Protein 2B5B (pdb70)

Secondary structure (DSSP, 8-state):
----SS-SSSS--SS--SS-SSSB--SS-SSS--B-

Nearest PDB structures (foldseek):
  2b5b-assembly1_A  TM=9.490E-01  e=5.530E-06  Caretta caretta
  2b5b-assembly1_A  TM=9.847E-01  e=9.972E-06  Caretta caretta
  2b5b-assembly1_A  TM=1.029E+00  e=2.781E-06  Caretta caretta
  2b5b-assembly1_A  TM=9.630E-01  e=1.122E-05  Caretta caretta
  2b5b-assembly1_A  TM=9.764E-01  e=1.849E-06  Caretta caretta

Foldseek 3Di:
DDPDQACQPAFFDQPQAAPDCDAAANHNGHRRGHGD

Sequence (36 aa):
EKKCPGRCTLKCGKHERPTLPYNCGKYICCVPVKVKEKKCPGRCTLKCGKHERPTLPYNCGKYICCVPVKVKEKKCPGRCTLKCGKHERPTLPYNCGKYICCVPVKVKEKKCPGRCTLKCGKHERPTLPYNCGKYICCVPVKVKEKKCPGRCTLKCGKHERPTLPYNCGKYICCVPVKVKEKKCPGRCTLKCGKHERPTLPYNCGKYICCVPVKVKEKKCPGRCTLKCGKHERPTLPYNCGKYICCVPVKVKEKKCPGRCTLKCGKHERPTLPYNCGKYICCVPVKVKEKKCPGRCTLKCGKHERPTLPYNCGKYICCVPVKVKEKKCPGRCTLKCGKHERPTLPYNCGKYICCVPVKVK

Organism: Caretta caretta (NCBI:txid8467)

Structure (mmCIF, N/CA/C/O backbone):
data_2B5B
#
_entry.id   2B5B
#
_cell.length_a   1.000
_cell.length_b   1.000
_cell.length_c   1.000
_cell.angle_alpha   90.00
_cell.angle_beta   90.00
_cell.angle_gamma   90.00
#
_symmetry.space_group_name_H-M   'P 1'
#
loop_
_atom_site.group_PDB
_atom_site.id
_atom_site.type_symbol
_atom_site.label_atom_id
_atom_site.label_alt_id
_atom_site.label_comp_id
_atom_site.label_asym_id
_atom_site.label_entity_id
_atom_site.label_seq_id
_atom_site.pdbx_PDB_ins_code
_atom_site.Cartn_x
_atom_site.Cartn_y
_atom_site.Cartn_z
_atom_site.occupancy
_atom_site.B_iso_or_equiv
_atom_site.auth_seq_id
_atom_site.auth_comp_id
_atom_site.auth_asym_id
_atom_site.auth_atom_id
_atom_site.pdbx_PDB_model_num
ATOM 1 N N . GLU A 1 1 ? -3.644 -2.429 -1.430 1.00 0.00 1 GLU A N 1
ATOM 2 C CA . GLU A 1 1 ? -4.056 -3.354 -2.557 1.00 0.00 1 GLU A CA 1
ATOM 3 C C . GLU A 1 1 ? -3.741 -2.740 -3.977 1.00 0.00 1 GLU A C 1
ATOM 4 O O . GLU A 1 1 ? -4.546 -2.048 -4.594 1.00 0.00 1 GLU A O 1
ATOM 18 N N . LYS A 1 2 ? -2.503 -2.931 -4.524 1.00 0.00 2 LYS A N 1
ATOM 19 C CA . LYS A 1 2 ? -2.188 -2.371 -5.877 1.00 0.00 2 LYS A CA 1
ATOM 20 C C . LYS A 1 2 ? -2.552 -3.393 -7.057 1.00 0.00 2 LYS A C 1
ATOM 21 O O . LYS A 1 2 ? -2.200 -4.603 -6.996 1.00 0.00 2 LYS A O 1
ATOM 39 N N . LYS A 1 3 ? -3.129 -2.861 -8.100 1.00 0.00 3 LYS A N 1
ATOM 40 C CA . LYS A 1 3 ? -3.377 -3.684 -9.327 1.00 0.00 3 LYS A CA 1
ATOM 41 C C . LYS A 1 3 ? -2.473 -3.264 -10.444 1.00 0.00 3 LYS A C 1
ATOM 42 O O . LYS A 1 3 ? -2.873 -2.523 -11.355 1.00 0.00 3 LYS A O 1
ATOM 60 N N . CYS A 1 4 ? -1.220 -3.682 -10.434 1.00 0.00 4 CYS A N 1
ATOM 61 C CA . CYS A 1 4 ? -0.266 -3.239 -11.498 1.00 0.00 4 CYS A CA 1
ATOM 62 C C . CYS A 1 4 ? -0.258 -3.904 -12.914 1.00 0.00 4 CYS A C 1
ATOM 63 O O . CYS A 1 4 ? -1.191 -4.700 -13.141 1.00 0.00 4 CYS A O 1
ATOM 70 N N . PRO A 1 5 ? 0.521 -3.667 -13.992 1.00 0.00 5 PRO A N 1
ATOM 71 C CA . PRO A 1 5 ? 1.803 -2.949 -13.969 1.00 0.00 5 PRO A CA 1
ATOM 72 C C . PRO A 1 5 ? 1.940 -1.381 -13.750 1.00 0.00 5 PRO A C 1
ATOM 73 O O . PRO A 1 5 ? 2.996 -0.944 -13.319 1.00 0.00 5 PRO A O 1
ATOM 84 N N . GLY A 1 6 ? 0.964 -0.464 -14.073 1.00 0.00 6 GLY A N 1
ATOM 85 C CA . GLY A 1 6 ? 1.069 1.026 -13.864 1.00 0.00 6 GLY A CA 1
ATOM 86 C C . GLY A 1 6 ? -0.171 1.486 -13.019 1.00 0.00 6 GLY A C 1
ATOM 87 O O . GLY A 1 6 ? -1.267 1.618 -13.568 1.00 0.00 6 GLY A O 1
ATOM 91 N N . ARG A 1 7 ? -0.010 1.735 -11.721 1.00 0.00 7 ARG A N 1
ATOM 92 C CA . ARG A 1 7 ? -1.108 2.212 -10.820 1.00 0.00 7 ARG A CA 1
ATOM 93 C C . ARG A 1 7 ? -0.592 3.027 -9.596 1.00 0.00 7 ARG A C 1
ATOM 94 O O . ARG A 1 7 ? 0.350 2.511 -8.924 1.00 0.00 7 ARG A O 1
ATOM 114 N N . CYS A 1 8 ? -1.039 4.237 -9.266 1.00 0.00 8 CYS A N 1
ATOM 115 C CA . CYS A 1 8 ? -1.184 4.594 -7.821 1.00 0.00 8 CYS A CA 1
ATOM 116 C C . CYS A 1 8 ? -2.632 5.008 -7.302 1.00 0.00 8 CYS A C 1
ATOM 117 O O . CYS A 1 8 ? -3.039 4.609 -6.219 1.00 0.00 8 CYS A O 1
ATOM 124 N N . THR A 1 9 ? -3.450 5.633 -8.143 1.00 0.00 9 THR A N 1
ATOM 125 C CA . THR A 1 9 ? -4.891 5.249 -8.305 1.00 0.00 9 THR A CA 1
ATOM 126 C C . THR A 1 9 ? -5.024 4.756 -9.819 1.00 0.00 9 THR A C 1
ATOM 127 O O . THR A 1 9 ? -5.183 3.555 -9.928 1.00 0.00 9 THR A O 1
ATOM 138 N N . LEU A 1 10 ? -4.924 5.704 -10.760 1.00 0.00 10 LEU A N 1
ATOM 139 C CA . LEU A 1 10 ? -4.755 5.370 -12.198 1.00 0.00 10 LEU A CA 1
ATOM 140 C C . LEU A 1 10 ? -3.288 5.744 -12.737 1.00 0.00 10 LEU A C 1
ATOM 141 O O . LEU A 1 10 ? -2.350 5.635 -11.933 1.00 0.00 10 LEU A O 1
ATOM 157 N N . LYS A 1 11 ? -3.098 6.159 -13.981 1.00 0.00 11 LYS A N 1
ATOM 158 C CA . LYS A 1 11 ? -1.768 6.411 -14.617 1.00 0.00 11 LYS A CA 1
ATOM 159 C C . LYS A 1 11 ? -1.258 7.935 -14.602 1.00 0.00 11 LYS A C 1
ATOM 160 O O . LYS A 1 11 ? -1.980 8.816 -14.152 1.00 0.00 11 LYS A O 1
ATOM 178 N N . CYS A 1 12 ? -0.028 8.281 -15.039 1.00 0.00 12 CYS A N 1
ATOM 179 C CA . CYS A 1 12 ? 0.847 9.498 -14.578 1.00 0.00 12 CYS A CA 1
ATOM 180 C C . CYS A 1 12 ? 0.442 10.958 -14.938 1.00 0.00 12 CYS A C 1
ATOM 181 O O . CYS A 1 12 ? -0.464 11.161 -15.724 1.00 0.00 12 CYS A O 1
ATOM 188 N N . GLY A 1 13 ? 1.148 11.943 -14.447 1.00 0.00 13 GLY A N 1
ATOM 189 C CA . GLY A 1 13 ? 0.883 13.360 -14.797 1.00 0.00 13 GLY A CA 1
ATOM 190 C C . GLY A 1 13 ? 2.037 14.334 -14.449 1.00 0.00 13 GLY A C 1
ATOM 191 O O . GLY A 1 13 ? 2.752 14.694 -15.361 1.00 0.00 13 GLY A O 1
ATOM 195 N N . LYS A 1 14 ? 2.059 14.891 -13.243 1.00 0.00 14 LYS A N 1
ATOM 196 C CA . LYS A 1 14 ? 3.090 15.894 -12.808 1.00 0.00 14 LYS A CA 1
ATOM 197 C C . LYS A 1 14 ? 4.588 15.384 -12.788 1.00 0.00 14 LYS A C 1
ATOM 198 O O . LYS A 1 14 ? 5.251 15.574 -13.837 1.00 0.00 14 LYS A O 1
ATOM 216 N N . HIS A 1 15 ? 5.152 14.831 -11.613 1.00 0.00 15 HIS A N 1
ATOM 217 C CA . HIS A 1 15 ? 6.583 14.340 -11.668 1.00 0.00 15 HIS A CA 1
ATOM 218 C C . HIS A 1 15 ? 6.672 12.810 -11.860 1.00 0.00 15 HIS A C 1
ATOM 219 O O . HIS A 1 15 ? 6.712 12.068 -10.887 1.00 0.00 15 HIS A O 1
ATOM 233 N N . GLU A 1 16 ? 6.736 12.322 -13.144 1.00 0.00 16 GLU A N 1
ATOM 234 C CA . GLU A 1 16 ? 6.160 10.913 -13.439 1.00 0.00 16 GLU A CA 1
ATOM 235 C C . GLU A 1 16 ? 7.116 9.727 -12.951 1.00 0.00 16 GLU A C 1
ATOM 236 O O . GLU A 1 16 ? 8.268 9.691 -13.343 1.00 0.00 16 GLU A O 1
ATOM 249 N N . ARG A 1 17 ? 6.778 8.884 -11.936 1.00 0.00 17 ARG A N 1
ATOM 250 C CA . ARG A 1 17 ? 7.816 8.264 -11.052 1.00 0.00 17 ARG A CA 1
ATOM 251 C C . ARG A 1 17 ? 7.514 6.856 -10.522 1.00 0.00 17 ARG A C 1
ATOM 252 O O . ARG A 1 17 ? 6.350 6.609 -10.197 1.00 0.00 17 ARG A O 1
ATOM 272 N N . PRO A 1 18 ? 8.489 5.866 -10.193 1.00 0.00 18 PRO A N 1
ATOM 273 C CA . PRO A 1 18 ? 8.102 4.599 -9.466 1.00 0.00 18 PRO A CA 1
ATOM 274 C C . PRO A 1 18 ? 7.964 4.585 -7.901 1.00 0.00 18 PRO A C 1
ATOM 275 O O . PRO A 1 18 ? 8.973 4.945 -7.216 1.00 0.00 18 PRO A O 1
ATOM 286 N N . THR A 1 19 ? 6.850 4.170 -7.274 1.00 0.00 19 THR A N 1
ATOM 287 C CA . THR A 1 19 ? 6.881 3.667 -5.883 1.00 0.00 19 THR A CA 1
ATOM 288 C C . THR A 1 19 ? 6.826 4.785 -4.783 1.00 0.00 19 THR A C 1
ATOM 289 O O . THR A 1 19 ? 6.332 4.498 -3.722 1.00 0.00 19 THR A O 1
ATOM 300 N N . LEU A 1 20 ? 7.200 6.026 -5.019 1.00 0.00 20 LEU A N 1
ATOM 301 C CA . LEU A 1 20 ? 7.122 7.133 -4.006 1.00 0.00 20 LEU A CA 1
ATOM 302 C C . LEU A 1 20 ? 5.635 7.812 -3.928 1.00 0.00 20 LEU A C 1
ATOM 303 O O . LEU A 1 20 ? 5.050 8.025 -5.009 1.00 0.00 20 LEU A O 1
ATOM 319 N N . PRO A 1 21 ? 5.063 8.056 -2.706 1.00 0.00 21 PRO A N 1
ATOM 320 C CA . PRO A 1 21 ? 3.964 9.028 -2.639 1.00 0.00 21 PRO A CA 1
ATOM 321 C C . PRO A 1 21 ? 4.431 10.479 -2.822 1.00 0.00 21 PRO A C 1
ATOM 322 O O . PRO A 1 21 ? 5.205 10.955 -1.969 1.00 0.00 21 PRO A O 1
ATOM 333 N N . TYR A 1 22 ? 4.271 11.067 -3.981 1.00 0.00 22 TYR A N 1
ATOM 334 C CA . TYR A 1 22 ? 5.219 12.096 -4.500 1.00 0.00 22 TYR A CA 1
ATOM 335 C C . TYR A 1 22 ? 4.604 13.378 -5.163 1.00 0.00 22 TYR A C 1
ATOM 336 O O . TYR A 1 22 ? 4.437 14.374 -4.487 1.00 0.00 22 TYR A O 1
ATOM 354 N N . ASN A 1 23 ? 4.386 13.365 -6.452 1.00 0.00 23 ASN A N 1
ATOM 355 C CA . ASN A 1 23 ? 4.206 14.579 -7.324 1.00 0.00 23 ASN A CA 1
ATOM 356 C C . ASN A 1 23 ? 3.298 14.143 -8.525 1.00 0.00 23 ASN A C 1
ATOM 357 O O . ASN A 1 23 ? 2.224 14.668 -8.742 1.00 0.00 23 ASN A O 1
ATOM 368 N N . CYS A 1 24 ? 3.780 13.139 -9.293 1.00 0.00 24 CYS A N 1
ATOM 369 C CA . CYS A 1 24 ? 2.755 12.074 -9.816 1.00 0.00 24 CYS A CA 1
ATOM 370 C C . CYS A 1 24 ? 2.309 11.229 -8.559 1.00 0.00 24 CYS A C 1
ATOM 371 O O . CYS A 1 24 ? 2.316 11.683 -7.422 1.00 0.00 24 CYS A O 1
ATOM 378 N N . GLY A 1 25 ? 1.819 9.916 -8.617 1.00 0.00 25 GLY A N 1
ATOM 379 C CA . GLY A 1 25 ? 0.888 9.379 -7.582 1.00 0.00 25 GLY A CA 1
ATOM 380 C C . GLY A 1 25 ? 1.198 9.486 -6.109 1.00 0.00 25 GLY A C 1
ATOM 381 O O . GLY A 1 25 ? 2.168 8.911 -5.638 1.00 0.00 25 GLY A O 1
ATOM 385 N N . LYS A 1 26 ? 0.398 10.165 -5.314 1.00 0.00 26 LYS A N 1
ATOM 386 C CA . LYS A 1 26 ? 0.540 10.161 -3.840 1.00 0.00 26 LYS A CA 1
ATOM 387 C C . LYS A 1 26 ? -0.227 9.021 -3.012 1.00 0.00 26 LYS A C 1
ATOM 388 O O . LYS A 1 26 ? -0.828 9.231 -1.995 1.00 0.00 26 LYS A O 1
ATOM 406 N N . TYR A 1 27 ? -0.232 7.812 -3.580 1.00 0.00 27 TYR A N 1
ATOM 407 C CA . TYR A 1 27 ? -1.339 6.838 -3.303 1.00 0.00 27 TYR A CA 1
ATOM 408 C C . TYR A 1 27 ? -0.857 5.332 -3.137 1.00 0.00 27 TYR A C 1
ATOM 409 O O . TYR A 1 27 ? -0.023 5.043 -2.259 1.00 0.00 27 TYR A O 1
ATOM 427 N N . ILE A 1 28 ? -1.296 4.291 -3.891 1.00 0.00 28 ILE A N 1
ATOM 428 C CA . ILE A 1 28 ? -0.648 2.896 -3.773 1.00 0.00 28 ILE A CA 1
ATOM 429 C C . ILE A 1 28 ? 0.415 2.585 -4.989 1.00 0.00 28 ILE A C 1
ATOM 430 O O . ILE A 1 28 ? 0.115 1.908 -5.971 1.00 0.00 28 ILE A O 1
ATOM 446 N N . CYS A 1 29 ? 1.702 2.939 -4.815 1.00 0.00 29 CYS A N 1
ATOM 447 C CA . CYS A 1 29 ? 2.500 3.232 -6.086 1.00 0.00 29 CYS A CA 1
ATOM 448 C C . CYS A 1 29 ? 3.428 2.120 -6.860 1.00 0.00 29 CYS A C 1
ATOM 449 O O . CYS A 1 29 ? 4.476 1.737 -6.426 1.00 0.00 29 CYS A O 1
ATOM 456 N N . CYS A 1 30 ? 2.945 1.650 -7.972 1.00 0.00 30 CYS A N 1
ATOM 457 C CA . CYS A 1 30 ? 3.708 0.999 -9.012 1.00 0.00 30 CYS A CA 1
ATOM 458 C C . CYS A 1 30 ? 4.557 1.922 -9.870 1.00 0.00 30 CYS A C 1
ATOM 459 O O . CYS A 1 30 ? 5.692 2.158 -9.378 1.00 0.00 30 CYS A O 1
ATOM 466 N N . VAL A 1 31 ? 4.251 2.381 -11.139 1.00 0.00 31 VAL A N 1
ATOM 467 C CA . VAL A 1 31 ? 5.174 3.230 -11.959 1.00 0.00 31 VAL A CA 1
ATOM 468 C C . VAL A 1 31 ? 4.484 4.288 -12.996 1.00 0.00 31 VAL A C 1
ATOM 469 O O . VAL A 1 31 ? 4.857 5.463 -13.074 1.00 0.00 31 VAL A O 1
ATOM 482 N N . PRO A 1 32 ? 3.479 3.879 -13.753 1.00 0.00 32 PRO A N 1
ATOM 483 C CA . PRO A 1 32 ? 2.362 4.827 -14.071 1.00 0.00 32 PRO A CA 1
ATOM 484 C C . PRO A 1 32 ? 1.406 4.930 -12.814 1.00 0.00 32 PRO A C 1
ATOM 485 O O . PRO A 1 32 ? 0.331 4.402 -12.661 1.00 0.00 32 PRO A O 1
ATOM 496 N N . VAL A 1 33 ? 1.978 5.675 -11.934 1.00 0.00 33 VAL A N 1
ATOM 497 C CA . VAL A 1 33 ? 1.318 6.254 -10.690 1.00 0.00 33 VAL A CA 1
ATOM 498 C C . VAL A 1 33 ? 0.315 7.476 -11.046 1.00 0.00 33 VAL A C 1
ATOM 499 O O . VAL A 1 33 ? 0.702 8.336 -11.790 1.00 0.00 33 VAL A O 1
ATOM 512 N N . LYS A 1 34 ? -0.932 7.762 -10.427 1.00 0.00 34 LYS A N 1
ATOM 513 C CA . LYS A 1 34 ? -1.696 9.098 -10.594 1.00 0.00 34 LYS A CA 1
ATOM 514 C C . LYS A 1 34 ? -0.981 10.484 -10.287 1.00 0.00 34 LYS A C 1
ATOM 515 O O . LYS A 1 34 ? -0.257 10.967 -11.169 1.00 0.00 34 LYS A O 1
ATOM 533 N N . VAL A 1 35 ? -1.361 11.305 -9.242 1.00 0.00 35 VAL A N 1
ATOM 534 C CA . VAL A 1 35 ? -0.993 12.700 -9.074 1.00 0.00 35 VAL A CA 1
ATOM 535 C C . VAL A 1 35 ? -0.675 13.054 -7.569 1.00 0.00 35 VAL A C 1
ATOM 536 O O . VAL A 1 35 ? -1.282 12.411 -6.699 1.00 0.00 35 VAL A O 1
ATOM 549 N N . LYS A 1 36 ? 0.036 14.099 -7.198 1.00 0.00 36 LYS A N 1
ATOM 550 C CA . LYS A 1 36 ? -0.121 14.713 -5.834 1.00 0.00 36 LYS A CA 1
ATOM 551 C C . LYS A 1 36 ? -1.527 15.420 -5.488 1.00 0.00 36 LYS A C 1
ATOM 552 O O . LYS A 1 36 ? -2.011 16.359 -6.115 1.00 0.00 36 LYS A O 1
ATOM 572 N N . GLU A 1 1 ? -5.005 -2.066 -2.705 1.00 0.00 1 GLU A N 2
ATOM 573 C CA . GLU A 1 1 ? -5.464 -2.422 -4.080 1.00 0.00 1 GLU A CA 2
ATOM 574 C C . GLU A 1 1 ? -4.342 -2.001 -5.084 1.00 0.00 1 GLU A C 2
ATOM 575 O O . GLU A 1 1 ? -4.512 -1.086 -5.958 1.00 0.00 1 GLU A O 2
ATOM 589 N N . LYS A 1 2 ? -3.205 -2.765 -5.089 1.00 0.00 2 LYS A N 2
ATOM 590 C CA . LYS A 1 2 ? -2.071 -2.616 -6.092 1.00 0.00 2 LYS A CA 2
ATOM 591 C C . LYS A 1 2 ? -2.150 -3.537 -7.346 1.00 0.00 2 LYS A C 2
ATOM 592 O O . LYS A 1 2 ? -1.523 -4.583 -7.542 1.00 0.00 2 LYS A O 2
ATOM 610 N N . LYS A 1 3 ? -3.115 -3.319 -8.282 1.00 0.00 3 LYS A N 2
ATOM 611 C CA . LYS A 1 3 ? -3.361 -4.116 -9.545 1.00 0.00 3 LYS A CA 2
ATOM 612 C C . LYS A 1 3 ? -2.342 -3.558 -10.649 1.00 0.00 3 LYS A C 2
ATOM 613 O O . LYS A 1 3 ? -2.713 -2.637 -11.372 1.00 0.00 3 LYS A O 2
ATOM 631 N N . CYS A 1 4 ? -1.142 -4.123 -10.718 1.00 0.00 4 CYS A N 2
ATOM 632 C CA . CYS A 1 4 ? 0.017 -3.593 -11.501 1.00 0.00 4 CYS A CA 2
ATOM 633 C C . CYS A 1 4 ? 0.340 -4.355 -12.854 1.00 0.00 4 CYS A C 2
ATOM 634 O O . CYS A 1 4 ? -0.430 -5.270 -13.213 1.00 0.00 4 CYS A O 2
ATOM 641 N N . PRO A 1 5 ? 1.311 -3.970 -13.765 1.00 0.00 5 PRO A N 2
ATOM 642 C CA . PRO A 1 5 ? 2.411 -3.046 -13.436 1.00 0.00 5 PRO A CA 2
ATOM 643 C C . PRO A 1 5 ? 2.190 -1.534 -13.099 1.00 0.00 5 PRO A C 2
ATOM 644 O O . PRO A 1 5 ? 3.137 -0.868 -12.721 1.00 0.00 5 PRO A O 2
ATOM 655 N N . GLY A 1 6 ? 0.982 -1.019 -13.371 1.00 0.00 6 GLY A N 2
ATOM 656 C CA . GLY A 1 6 ? 0.812 0.472 -13.415 1.00 0.00 6 GLY A CA 2
ATOM 657 C C . GLY A 1 6 ? -0.413 1.131 -12.798 1.00 0.00 6 GLY A C 2
ATOM 658 O O . GLY A 1 6 ? -1.438 1.219 -13.435 1.00 0.00 6 GLY A O 2
ATOM 662 N N . ARG A 1 7 ? -0.190 1.443 -11.494 1.00 0.00 7 ARG A N 2
ATOM 663 C CA . ARG A 1 7 ? -1.323 1.688 -10.578 1.00 0.00 7 ARG A CA 2
ATOM 664 C C . ARG A 1 7 ? -0.868 2.511 -9.387 1.00 0.00 7 ARG A C 2
ATOM 665 O O . ARG A 1 7 ? 0.021 2.119 -8.630 1.00 0.00 7 ARG A O 2
ATOM 685 N N . CYS A 1 8 ? -1.422 3.681 -9.187 1.00 0.00 8 CYS A N 2
ATOM 686 C CA . CYS A 1 8 ? -1.563 4.323 -7.854 1.00 0.00 8 CYS A CA 2
ATOM 687 C C . CYS A 1 8 ? -3.015 4.828 -7.464 1.00 0.00 8 CYS A C 2
ATOM 688 O O . CYS A 1 8 ? -3.705 4.470 -6.493 1.00 0.00 8 CYS A O 2
ATOM 695 N N . THR A 1 9 ? -3.577 5.535 -8.441 1.00 0.00 9 THR A N 2
ATOM 696 C CA . THR A 1 9 ? -4.772 4.935 -9.130 1.00 0.00 9 THR A CA 2
ATOM 697 C C . THR A 1 9 ? -4.504 4.682 -10.660 1.00 0.00 9 THR A C 2
ATOM 698 O O . THR A 1 9 ? -3.973 3.664 -11.127 1.00 0.00 9 THR A O 2
ATOM 709 N N . LEU A 1 10 ? -4.902 5.596 -11.584 1.00 0.00 10 LEU A N 2
ATOM 710 C CA . LEU A 1 10 ? -4.738 5.491 -13.064 1.00 0.00 10 LEU A CA 2
ATOM 711 C C . LEU A 1 10 ? -3.330 5.949 -13.568 1.00 0.00 10 LEU A C 2
ATOM 712 O O . LEU A 1 10 ? -2.448 6.261 -12.726 1.00 0.00 10 LEU A O 2
ATOM 728 N N . LYS A 1 11 ? -3.090 6.061 -14.919 1.00 0.00 11 LYS A N 2
ATOM 729 C CA . LYS A 1 11 ? -1.835 6.562 -15.486 1.00 0.00 11 LYS A CA 2
ATOM 730 C C . LYS A 1 11 ? -1.202 7.898 -14.893 1.00 0.00 11 LYS A C 2
ATOM 731 O O . LYS A 1 11 ? -1.882 8.793 -14.426 1.00 0.00 11 LYS A O 2
ATOM 749 N N . CYS A 1 12 ? 0.120 7.929 -14.883 1.00 0.00 12 CYS A N 2
ATOM 750 C CA . CYS A 1 12 ? 1.026 9.091 -14.686 1.00 0.00 12 CYS A CA 2
ATOM 751 C C . CYS A 1 12 ? 0.715 10.529 -15.345 1.00 0.00 12 CYS A C 2
ATOM 752 O O . CYS A 1 12 ? 0.146 10.616 -16.437 1.00 0.00 12 CYS A O 2
ATOM 759 N N . GLY A 1 13 ? 1.214 11.554 -14.660 1.00 0.00 13 GLY A N 2
ATOM 760 C CA . GLY A 1 13 ? 1.016 12.949 -15.123 1.00 0.00 13 GLY A CA 2
ATOM 761 C C . GLY A 1 13 ? 2.068 13.963 -14.700 1.00 0.00 13 GLY A C 2
ATOM 762 O O . GLY A 1 13 ? 2.950 14.241 -15.477 1.00 0.00 13 GLY A O 2
ATOM 766 N N . LYS A 1 14 ? 1.967 14.502 -13.457 1.00 0.00 14 LYS A N 2
ATOM 767 C CA . LYS A 1 14 ? 2.663 15.707 -13.012 1.00 0.00 14 LYS A CA 2
ATOM 768 C C . LYS A 1 14 ? 4.216 15.455 -12.849 1.00 0.00 14 LYS A C 2
ATOM 769 O O . LYS A 1 14 ? 4.877 15.858 -13.807 1.00 0.00 14 LYS A O 2
ATOM 787 N N . HIS A 1 15 ? 4.849 14.819 -11.883 1.00 0.00 15 HIS A N 2
ATOM 788 C CA . HIS A 1 15 ? 6.260 14.323 -12.047 1.00 0.00 15 HIS A CA 2
ATOM 789 C C . HIS A 1 15 ? 6.269 12.741 -11.875 1.00 0.00 15 HIS A C 2
ATOM 790 O O . HIS A 1 15 ? 6.134 12.290 -10.727 1.00 0.00 15 HIS A O 2
ATOM 804 N N . GLU A 1 16 ? 6.428 12.055 -13.013 1.00 0.00 16 GLU A N 2
ATOM 805 C CA . GLU A 1 16 ? 6.040 10.611 -13.203 1.00 0.00 16 GLU A CA 2
ATOM 806 C C . GLU A 1 16 ? 7.068 9.701 -12.614 1.00 0.00 16 GLU A C 2
ATOM 807 O O . GLU A 1 16 ? 8.229 9.699 -13.099 1.00 0.00 16 GLU A O 2
ATOM 820 N N . ARG A 1 17 ? 6.794 8.899 -11.565 1.00 0.00 17 ARG A N 2
ATOM 821 C CA . ARG A 1 17 ? 7.825 8.389 -10.642 1.00 0.00 17 ARG A CA 2
ATOM 822 C C . ARG A 1 17 ? 7.364 7.063 -9.937 1.00 0.00 17 ARG A C 2
ATOM 823 O O . ARG A 1 17 ? 6.249 6.983 -9.383 1.00 0.00 17 ARG A O 2
ATOM 843 N N . PRO A 1 18 ? 8.177 5.959 -9.885 1.00 0.00 18 PRO A N 2
ATOM 844 C CA . PRO A 1 18 ? 7.701 4.729 -9.166 1.00 0.00 18 PRO A CA 2
ATOM 845 C C . PRO A 1 18 ? 7.779 4.750 -7.657 1.00 0.00 18 PRO A C 2
ATOM 846 O O . PRO A 1 18 ? 8.758 5.248 -7.168 1.00 0.00 18 PRO A O 2
ATOM 857 N N . THR A 1 19 ? 6.818 4.202 -6.838 1.00 0.00 19 THR A N 2
ATOM 858 C CA . THR A 1 19 ? 6.914 3.959 -5.393 1.00 0.00 19 THR A CA 2
ATOM 859 C C . THR A 1 19 ? 7.362 5.114 -4.410 1.00 0.00 19 THR A C 2
ATOM 860 O O . THR A 1 19 ? 7.219 4.916 -3.199 1.00 0.00 19 THR A O 2
ATOM 871 N N . LEU A 1 20 ? 7.585 6.334 -4.818 1.00 0.00 20 LEU A N 2
ATOM 872 C CA . LEU A 1 20 ? 7.836 7.507 -3.925 1.00 0.00 20 LEU A CA 2
ATOM 873 C C . LEU A 1 20 ? 6.486 8.311 -3.607 1.00 0.00 20 LEU A C 2
ATOM 874 O O . LEU A 1 20 ? 5.751 8.547 -4.543 1.00 0.00 20 LEU A O 2
ATOM 890 N N . PRO A 1 21 ? 6.058 8.749 -2.404 1.00 0.00 21 PRO A N 2
ATOM 891 C CA . PRO A 1 21 ? 4.809 9.653 -2.262 1.00 0.00 21 PRO A CA 2
ATOM 892 C C . PRO A 1 21 ? 5.144 11.091 -2.754 1.00 0.00 21 PRO A C 2
ATOM 893 O O . PRO A 1 21 ? 5.853 11.797 -2.082 1.00 0.00 21 PRO A O 2
ATOM 904 N N . TYR A 1 22 ? 4.894 11.311 -3.983 1.00 0.00 22 TYR A N 2
ATOM 905 C CA . TYR A 1 22 ? 5.631 12.293 -4.764 1.00 0.00 22 TYR A CA 2
ATOM 906 C C . TYR A 1 22 ? 4.833 13.531 -5.379 1.00 0.00 22 TYR A C 2
ATOM 907 O O . TYR A 1 22 ? 4.717 14.571 -4.710 1.00 0.00 22 TYR A O 2
ATOM 925 N N . ASN A 1 23 ? 4.468 13.493 -6.671 1.00 0.00 23 ASN A N 2
ATOM 926 C CA . ASN A 1 23 ? 3.971 14.629 -7.479 1.00 0.00 23 ASN A CA 2
ATOM 927 C C . ASN A 1 23 ? 3.025 14.101 -8.556 1.00 0.00 23 ASN A C 2
ATOM 928 O O . ASN A 1 23 ? 1.841 14.423 -8.660 1.00 0.00 23 ASN A O 2
ATOM 939 N N . CYS A 1 24 ? 3.513 13.277 -9.486 1.00 0.00 24 CYS A N 2
ATOM 940 C CA . CYS A 1 24 ? 2.740 12.013 -9.815 1.00 0.00 24 CYS A CA 2
ATOM 941 C C . CYS A 1 24 ? 2.408 11.131 -8.544 1.00 0.00 24 CYS A C 2
ATOM 942 O O . CYS A 1 24 ? 2.638 11.574 -7.390 1.00 0.00 24 CYS A O 2
ATOM 949 N N . GLY A 1 25 ? 1.986 9.831 -8.587 1.00 0.00 25 GLY A N 2
ATOM 950 C CA . GLY A 1 25 ? 1.221 9.118 -7.499 1.00 0.00 25 GLY A CA 2
ATOM 951 C C . GLY A 1 25 ? 1.682 9.226 -6.037 1.00 0.00 25 GLY A C 2
ATOM 952 O O . GLY A 1 25 ? 2.871 8.944 -5.750 1.00 0.00 25 GLY A O 2
ATOM 956 N N . LYS A 1 26 ? 0.715 9.561 -5.136 1.00 0.00 26 LYS A N 2
ATOM 957 C CA . LYS A 1 26 ? 0.958 9.489 -3.633 1.00 0.00 26 LYS A CA 2
ATOM 958 C C . LYS A 1 26 ? 0.346 8.171 -2.992 1.00 0.00 26 LYS A C 2
ATOM 959 O O . LYS A 1 26 ? 0.559 7.924 -1.744 1.00 0.00 26 LYS A O 2
ATOM 977 N N . TYR A 1 27 ? -0.431 7.306 -3.705 1.00 0.00 27 TYR A N 2
ATOM 978 C CA . TYR A 1 27 ? -1.537 6.469 -3.091 1.00 0.00 27 TYR A CA 2
ATOM 979 C C . TYR A 1 27 ? -1.104 4.931 -2.918 1.00 0.00 27 TYR A C 2
ATOM 980 O O . TYR A 1 27 ? -0.494 4.588 -1.864 1.00 0.00 27 TYR A O 2
ATOM 998 N N . ILE A 1 28 ? -1.266 4.046 -3.945 1.00 0.00 28 ILE A N 2
ATOM 999 C CA . ILE A 1 28 ? -0.763 2.624 -3.784 1.00 0.00 28 ILE A CA 2
ATOM 1000 C C . ILE A 1 28 ? 0.297 2.382 -4.992 1.00 0.00 28 ILE A C 2
ATOM 1001 O O . ILE A 1 28 ? 0.051 1.660 -5.971 1.00 0.00 28 ILE A O 2
ATOM 1017 N N . CYS A 1 29 ? 1.493 2.968 -4.909 1.00 0.00 29 CYS A N 2
ATOM 1018 C CA . CYS A 1 29 ? 2.304 3.390 -6.054 1.00 0.00 29 CYS A CA 2
ATOM 1019 C C . CYS A 1 29 ? 3.334 2.381 -6.720 1.00 0.00 29 CYS A C 2
ATOM 1020 O O . CYS A 1 29 ? 4.457 2.116 -6.271 1.00 0.00 29 CYS A O 2
ATOM 1027 N N . CYS A 1 30 ? 2.784 1.702 -7.804 1.00 0.00 30 CYS A N 2
ATOM 1028 C CA . CYS A 1 30 ? 3.556 1.000 -8.855 1.00 0.00 30 CYS A CA 2
ATOM 1029 C C . CYS A 1 30 ? 4.484 1.854 -9.727 1.00 0.00 30 CYS A C 2
ATOM 1030 O O . CYS A 1 30 ? 5.447 2.457 -9.211 1.00 0.00 30 CYS A O 2
ATOM 1037 N N . VAL A 1 31 ? 4.212 1.987 -11.070 1.00 0.00 31 VAL A N 2
ATOM 1038 C CA . VAL A 1 31 ? 4.962 2.925 -11.909 1.00 0.00 31 VAL A CA 2
ATOM 1039 C C . VAL A 1 31 ? 4.224 3.871 -12.913 1.00 0.00 31 VAL A C 2
ATOM 1040 O O . VAL A 1 31 ? 4.464 5.087 -12.814 1.00 0.00 31 VAL A O 2
ATOM 1053 N N . PRO A 1 32 ? 3.256 3.432 -13.862 1.00 0.00 32 PRO A N 2
ATOM 1054 C CA . PRO A 1 32 ? 2.073 4.294 -14.160 1.00 0.00 32 PRO A CA 2
ATOM 1055 C C . PRO A 1 32 ? 1.113 4.688 -13.013 1.00 0.00 32 PRO A C 2
ATOM 1056 O O . PRO A 1 32 ? -0.093 4.412 -13.071 1.00 0.00 32 PRO A O 2
ATOM 1067 N N . VAL A 1 33 ? 1.655 5.395 -12.044 1.00 0.00 33 VAL A N 2
ATOM 1068 C CA . VAL A 1 33 ? 0.985 6.004 -10.909 1.00 0.00 33 VAL A CA 2
ATOM 1069 C C . VAL A 1 33 ? 0.129 7.362 -11.064 1.00 0.00 33 VAL A C 2
ATOM 1070 O O . VAL A 1 33 ? 0.597 8.190 -11.854 1.00 0.00 33 VAL A O 2
ATOM 1083 N N . LYS A 1 34 ? -1.054 7.629 -10.386 1.00 0.00 34 LYS A N 2
ATOM 1084 C CA . LYS A 1 34 ? -1.780 8.913 -10.529 1.00 0.00 34 LYS A CA 2
ATOM 1085 C C . LYS A 1 34 ? -1.007 10.289 -10.060 1.00 0.00 34 LYS A C 2
ATOM 1086 O O . LYS A 1 34 ? -0.145 10.804 -10.783 1.00 0.00 34 LYS A O 2
ATOM 1104 N N . VAL A 1 35 ? -1.473 10.964 -9.009 1.00 0.00 35 VAL A N 2
ATOM 1105 C CA . VAL A 1 35 ? -1.003 12.341 -8.608 1.00 0.00 35 VAL A CA 2
ATOM 1106 C C . VAL A 1 35 ? -0.631 12.388 -7.076 1.00 0.00 35 VAL A C 2
ATOM 1107 O O . VAL A 1 35 ? -0.944 11.495 -6.315 1.00 0.00 35 VAL A O 2
ATOM 1120 N N . LYS A 1 36 ? -0.040 13.548 -6.618 1.00 0.00 36 LYS A N 2
ATOM 1121 C CA . LYS A 1 36 ? -0.227 13.943 -5.198 1.00 0.00 36 LYS A CA 2
ATOM 1122 C C . LYS A 1 36 ? -1.640 14.614 -5.014 1.00 0.00 36 LYS A C 2
ATOM 1123 O O . LYS A 1 36 ? -2.516 14.304 -4.262 1.00 0.00 36 LYS A O 2
ATOM 1143 N N . GLU A 1 1 ? -5.444 -4.534 -2.895 1.00 0.00 1 GLU A N 3
ATOM 1144 C CA . GLU A 1 1 ? -4.272 -4.827 -3.773 1.00 0.00 1 GLU A CA 3
ATOM 1145 C C . GLU A 1 1 ? -4.066 -3.715 -4.809 1.00 0.00 1 GLU A C 3
ATOM 1146 O O . GLU A 1 1 ? -4.971 -3.155 -5.464 1.00 0.00 1 GLU A O 3
ATOM 1160 N N . LYS A 1 2 ? -2.743 -3.400 -5.012 1.00 0.00 2 LYS A N 3
ATOM 1161 C CA . LYS A 1 2 ? -2.309 -2.649 -6.209 1.00 0.00 2 LYS A CA 3
ATOM 1162 C C . LYS A 1 2 ? -2.144 -3.454 -7.522 1.00 0.00 2 LYS A C 3
ATOM 1163 O O . LYS A 1 2 ? -1.310 -4.391 -7.554 1.00 0.00 2 LYS A O 3
ATOM 1181 N N . LYS A 1 3 ? -2.938 -3.104 -8.550 1.00 0.00 3 LYS A N 3
ATOM 1182 C CA . LYS A 1 3 ? -3.169 -4.050 -9.762 1.00 0.00 3 LYS A CA 3
ATOM 1183 C C . LYS A 1 3 ? -2.485 -3.476 -10.981 1.00 0.00 3 LYS A C 3
ATOM 1184 O O . LYS A 1 3 ? -2.950 -2.652 -11.682 1.00 0.00 3 LYS A O 3
ATOM 1202 N N . CYS A 1 4 ? -1.272 -3.984 -11.316 1.00 0.00 4 CYS A N 3
ATOM 1203 C CA . CYS A 1 4 ? -0.216 -3.282 -12.114 1.00 0.00 4 CYS A CA 3
ATOM 1204 C C . CYS A 1 4 ? 0.147 -3.926 -13.518 1.00 0.00 4 CYS A C 3
ATOM 1205 O O . CYS A 1 4 ? -0.542 -4.873 -13.837 1.00 0.00 4 CYS A O 3
ATOM 1212 N N . PRO A 1 5 ? 1.042 -3.415 -14.464 1.00 0.00 5 PRO A N 3
ATOM 1213 C CA . PRO A 1 5 ? 2.065 -2.346 -14.203 1.00 0.00 5 PRO A CA 3
ATOM 1214 C C . PRO A 1 5 ? 1.790 -0.906 -13.717 1.00 0.00 5 PRO A C 3
ATOM 1215 O O . PRO A 1 5 ? 2.594 -0.304 -12.984 1.00 0.00 5 PRO A O 3
ATOM 1226 N N . GLY A 1 6 ? 0.700 -0.230 -14.169 1.00 0.00 6 GLY A N 3
ATOM 1227 C CA . GLY A 1 6 ? 0.507 1.263 -13.928 1.00 0.00 6 GLY A CA 3
ATOM 1228 C C . GLY A 1 6 ? -0.737 1.648 -13.119 1.00 0.00 6 GLY A C 3
ATOM 1229 O O . GLY A 1 6 ? -1.809 1.688 -13.765 1.00 0.00 6 GLY A O 3
ATOM 1233 N N . ARG A 1 7 ? -0.547 1.998 -11.821 1.00 0.00 7 ARG A N 3
ATOM 1234 C CA . ARG A 1 7 ? -1.711 2.231 -10.890 1.00 0.00 7 ARG A CA 3
ATOM 1235 C C . ARG A 1 7 ? -1.191 2.805 -9.578 1.00 0.00 7 ARG A C 3
ATOM 1236 O O . ARG A 1 7 ? -0.367 2.196 -8.912 1.00 0.00 7 ARG A O 3
ATOM 1256 N N . CYS A 1 8 ? -1.735 3.903 -9.143 1.00 0.00 8 CYS A N 3
ATOM 1257 C CA . CYS A 1 8 ? -1.676 4.335 -7.714 1.00 0.00 8 CYS A CA 3
ATOM 1258 C C . CYS A 1 8 ? -3.149 4.809 -7.281 1.00 0.00 8 CYS A C 3
ATOM 1259 O O . CYS A 1 8 ? -3.629 4.560 -6.172 1.00 0.00 8 CYS A O 3
ATOM 1266 N N . THR A 1 9 ? -3.905 5.508 -8.106 1.00 0.00 9 THR A N 3
ATOM 1267 C CA . THR A 1 9 ? -5.260 5.102 -8.533 1.00 0.00 9 THR A CA 3
ATOM 1268 C C . THR A 1 9 ? -5.326 4.795 -10.049 1.00 0.00 9 THR A C 3
ATOM 1269 O O . THR A 1 9 ? -5.389 3.645 -10.474 1.00 0.00 9 THR A O 3
ATOM 1280 N N . LEU A 1 10 ? -5.135 5.828 -10.951 1.00 0.00 10 LEU A N 3
ATOM 1281 C CA . LEU A 1 10 ? -4.945 5.691 -12.419 1.00 0.00 10 LEU A CA 3
ATOM 1282 C C . LEU A 1 10 ? -3.497 6.169 -12.832 1.00 0.00 10 LEU A C 3
ATOM 1283 O O . LEU A 1 10 ? -2.503 5.952 -12.080 1.00 0.00 10 LEU A O 3
ATOM 1299 N N . LYS A 1 11 ? -3.312 6.976 -13.958 1.00 0.00 11 LYS A N 3
ATOM 1300 C CA . LYS A 1 11 ? -1.989 7.153 -14.717 1.00 0.00 11 LYS A CA 3
ATOM 1301 C C . LYS A 1 11 ? -1.130 8.465 -14.422 1.00 0.00 11 LYS A C 3
ATOM 1302 O O . LYS A 1 11 ? -1.654 9.483 -14.077 1.00 0.00 11 LYS A O 3
ATOM 1320 N N . CYS A 1 12 ? 0.179 8.369 -14.622 1.00 0.00 12 CYS A N 3
ATOM 1321 C CA . CYS A 1 12 ? 1.162 9.499 -14.499 1.00 0.00 12 CYS A CA 3
ATOM 1322 C C . CYS A 1 12 ? 0.992 10.805 -15.351 1.00 0.00 12 CYS A C 3
ATOM 1323 O O . CYS A 1 12 ? 0.235 10.807 -16.375 1.00 0.00 12 CYS A O 3
ATOM 1330 N N . GLY A 1 13 ? 1.475 11.947 -14.759 1.00 0.00 13 GLY A N 3
ATOM 1331 C CA . GLY A 1 13 ? 1.367 13.302 -15.347 1.00 0.00 13 GLY A CA 3
ATOM 1332 C C . GLY A 1 13 ? 2.423 14.319 -14.896 1.00 0.00 13 GLY A C 3
ATOM 1333 O O . GLY A 1 13 ? 3.218 14.738 -15.704 1.00 0.00 13 GLY A O 3
ATOM 1337 N N . LYS A 1 14 ? 2.414 14.642 -13.614 1.00 0.00 14 LYS A N 3
ATOM 1338 C CA . LYS A 1 14 ? 3.360 15.703 -13.037 1.00 0.00 14 LYS A CA 3
ATOM 1339 C C . LYS A 1 14 ? 4.916 15.338 -12.917 1.00 0.00 14 LYS A C 3
ATOM 1340 O O . LYS A 1 14 ? 5.667 15.900 -13.668 1.00 0.00 14 LYS A O 3
ATOM 1358 N N . HIS A 1 15 ? 5.387 14.442 -12.076 1.00 0.00 15 HIS A N 3
ATOM 1359 C CA . HIS A 1 15 ? 6.815 14.095 -11.949 1.00 0.00 15 HIS A CA 3
ATOM 1360 C C . HIS A 1 15 ? 6.865 12.555 -11.746 1.00 0.00 15 HIS A C 3
ATOM 1361 O O . HIS A 1 15 ? 6.661 12.051 -10.649 1.00 0.00 15 HIS A O 3
ATOM 1375 N N . GLU A 1 16 ? 7.001 11.901 -12.894 1.00 0.00 16 GLU A N 3
ATOM 1376 C CA . GLU A 1 16 ? 6.287 10.616 -13.130 1.00 0.00 16 GLU A CA 3
ATOM 1377 C C . GLU A 1 16 ? 7.200 9.386 -12.713 1.00 0.00 16 GLU A C 3
ATOM 1378 O O . GLU A 1 16 ? 8.263 9.132 -13.291 1.00 0.00 16 GLU A O 3
ATOM 1391 N N . ARG A 1 17 ? 6.825 8.764 -11.588 1.00 0.00 17 ARG A N 3
ATOM 1392 C CA . ARG A 1 17 ? 7.808 8.228 -10.540 1.00 0.00 17 ARG A CA 3
ATOM 1393 C C . ARG A 1 17 ? 7.273 6.862 -9.978 1.00 0.00 17 ARG A C 3
ATOM 1394 O O . ARG A 1 17 ? 6.164 6.865 -9.439 1.00 0.00 17 ARG A O 3
ATOM 1414 N N . PRO A 1 18 ? 8.018 5.663 -9.942 1.00 0.00 18 PRO A N 3
ATOM 1415 C CA . PRO A 1 18 ? 7.608 4.494 -9.116 1.00 0.00 18 PRO A CA 3
ATOM 1416 C C . PRO A 1 18 ? 7.634 4.616 -7.581 1.00 0.00 18 PRO A C 3
ATOM 1417 O O . PRO A 1 18 ? 8.564 5.182 -7.012 1.00 0.00 18 PRO A O 3
ATOM 1428 N N . THR A 1 19 ? 6.629 3.991 -6.905 1.00 0.00 19 THR A N 3
ATOM 1429 C CA . THR A 1 19 ? 6.707 3.836 -5.401 1.00 0.00 19 THR A CA 3
ATOM 1430 C C . THR A 1 19 ? 6.650 5.070 -4.494 1.00 0.00 19 THR A C 3
ATOM 1431 O O . THR A 1 19 ? 6.115 4.936 -3.402 1.00 0.00 19 THR A O 3
ATOM 1442 N N . LEU A 1 20 ? 7.195 6.237 -4.862 1.00 0.00 20 LEU A N 3
ATOM 1443 C CA . LEU A 1 20 ? 7.233 7.351 -3.937 1.00 0.00 20 LEU A CA 3
ATOM 1444 C C . LEU A 1 20 ? 5.842 8.153 -3.830 1.00 0.00 20 LEU A C 3
ATOM 1445 O O . LEU A 1 20 ? 5.332 8.493 -4.913 1.00 0.00 20 LEU A O 3
ATOM 1461 N N . PRO A 1 21 ? 5.317 8.555 -2.640 1.00 0.00 21 PRO A N 3
ATOM 1462 C CA . PRO A 1 21 ? 4.174 9.507 -2.594 1.00 0.00 21 PRO A CA 3
ATOM 1463 C C . PRO A 1 21 ? 4.669 11.048 -2.645 1.00 0.00 21 PRO A C 3
ATOM 1464 O O . PRO A 1 21 ? 5.142 11.680 -1.703 1.00 0.00 21 PRO A O 3
ATOM 1475 N N . TYR A 1 22 ? 4.635 11.597 -3.873 1.00 0.00 22 TYR A N 3
ATOM 1476 C CA . TYR A 1 22 ? 5.628 12.519 -4.367 1.00 0.00 22 TYR A CA 3
ATOM 1477 C C . TYR A 1 22 ? 4.984 13.799 -5.069 1.00 0.00 22 TYR A C 3
ATOM 1478 O O . TYR A 1 22 ? 5.040 14.945 -4.569 1.00 0.00 22 TYR A O 3
ATOM 1496 N N . ASN A 1 23 ? 4.514 13.659 -6.339 1.00 0.00 23 ASN A N 3
ATOM 1497 C CA . ASN A 1 23 ? 4.347 14.710 -7.341 1.00 0.00 23 ASN A CA 3
ATOM 1498 C C . ASN A 1 23 ? 3.379 14.124 -8.509 1.00 0.00 23 ASN A C 3
ATOM 1499 O O . ASN A 1 23 ? 2.212 14.455 -8.667 1.00 0.00 23 ASN A O 3
ATOM 1510 N N . CYS A 1 24 ? 3.844 12.942 -9.106 1.00 0.00 24 CYS A N 3
ATOM 1511 C CA . CYS A 1 24 ? 3.008 11.805 -9.500 1.00 0.00 24 CYS A CA 3
ATOM 1512 C C . CYS A 1 24 ? 2.392 11.038 -8.308 1.00 0.00 24 CYS A C 3
ATOM 1513 O O . CYS A 1 24 ? 2.140 11.649 -7.301 1.00 0.00 24 CYS A O 3
ATOM 1520 N N . GLY A 1 25 ? 2.115 9.758 -8.383 1.00 0.00 25 GLY A N 3
ATOM 1521 C CA . GLY A 1 25 ? 1.141 9.054 -7.547 1.00 0.00 25 GLY A CA 3
ATOM 1522 C C . GLY A 1 25 ? 1.295 9.260 -6.079 1.00 0.00 25 GLY A C 3
ATOM 1523 O O . GLY A 1 25 ? 2.164 8.692 -5.517 1.00 0.00 25 GLY A O 3
ATOM 1527 N N . LYS A 1 26 ? 0.460 10.083 -5.428 1.00 0.00 26 LYS A N 3
ATOM 1528 C CA . LYS A 1 26 ? 0.489 10.194 -3.904 1.00 0.00 26 LYS A CA 3
ATOM 1529 C C . LYS A 1 26 ? -0.276 9.079 -3.089 1.00 0.00 26 LYS A C 3
ATOM 1530 O O . LYS A 1 26 ? -0.608 9.340 -1.968 1.00 0.00 26 LYS A O 3
ATOM 1548 N N . TYR A 1 27 ? -0.532 7.882 -3.699 1.00 0.00 27 TYR A N 3
ATOM 1549 C CA . TYR A 1 27 ? -1.563 6.908 -3.306 1.00 0.00 27 TYR A CA 3
ATOM 1550 C C . TYR A 1 27 ? -1.117 5.479 -2.965 1.00 0.00 27 TYR A C 3
ATOM 1551 O O . TYR A 1 27 ? -0.300 5.248 -2.089 1.00 0.00 27 TYR A O 3
ATOM 1569 N N . ILE A 1 28 ? -1.470 4.437 -3.771 1.00 0.00 28 ILE A N 3
ATOM 1570 C CA . ILE A 1 28 ? -0.850 3.040 -3.620 1.00 0.00 28 ILE A CA 3
ATOM 1571 C C . ILE A 1 28 ? 0.121 2.693 -4.815 1.00 0.00 28 ILE A C 3
ATOM 1572 O O . ILE A 1 28 ? -0.156 1.982 -5.793 1.00 0.00 28 ILE A O 3
ATOM 1588 N N . CYS A 1 29 ? 1.437 3.205 -4.788 1.00 0.00 29 CYS A N 3
ATOM 1589 C CA . CYS A 1 29 ? 2.194 3.413 -6.058 1.00 0.00 29 CYS A CA 3
ATOM 1590 C C . CYS A 1 29 ? 2.990 2.202 -6.610 1.00 0.00 29 CYS A C 3
ATOM 1591 O O . CYS A 1 29 ? 4.007 1.727 -5.998 1.00 0.00 29 CYS A O 3
ATOM 1598 N N . CYS A 1 30 ? 2.549 1.627 -7.740 1.00 0.00 30 CYS A N 3
ATOM 1599 C CA . CYS A 1 30 ? 3.432 0.973 -8.739 1.00 0.00 30 CYS A CA 3
ATOM 1600 C C . CYS A 1 30 ? 4.333 1.853 -9.727 1.00 0.00 30 CYS A C 3
ATOM 1601 O O . CYS A 1 30 ? 5.295 2.419 -9.200 1.00 0.00 30 CYS A O 3
ATOM 1608 N N . VAL A 1 31 ? 4.091 2.010 -11.048 1.00 0.00 31 VAL A N 3
ATOM 1609 C CA . VAL A 1 31 ? 4.924 2.983 -11.882 1.00 0.00 31 VAL A CA 3
ATOM 1610 C C . VAL A 1 31 ? 4.362 3.939 -12.993 1.00 0.00 31 VAL A C 3
ATOM 1611 O O . VAL A 1 31 ? 4.641 5.164 -12.952 1.00 0.00 31 VAL A O 3
ATOM 1624 N N . PRO A 1 32 ? 3.418 3.654 -13.958 1.00 0.00 32 PRO A N 3
ATOM 1625 C CA . PRO A 1 32 ? 2.390 4.669 -14.408 1.00 0.00 32 PRO A CA 3
ATOM 1626 C C . PRO A 1 32 ? 1.267 5.059 -13.328 1.00 0.00 32 PRO A C 3
ATOM 1627 O O . PRO A 1 32 ? 0.083 4.761 -13.447 1.00 0.00 32 PRO A O 3
ATOM 1638 N N . VAL A 1 33 ? 1.775 5.616 -12.225 1.00 0.00 33 VAL A N 3
ATOM 1639 C CA . VAL A 1 33 ? 1.012 6.153 -11.043 1.00 0.00 33 VAL A CA 3
ATOM 1640 C C . VAL A 1 33 ? 0.176 7.486 -11.093 1.00 0.00 33 VAL A C 3
ATOM 1641 O O . VAL A 1 33 ? 0.602 8.400 -11.772 1.00 0.00 33 VAL A O 3
ATOM 1654 N N . LYS A 1 34 ? -0.948 7.730 -10.342 1.00 0.00 34 LYS A N 3
ATOM 1655 C CA . LYS A 1 34 ? -1.643 9.071 -10.359 1.00 0.00 34 LYS A CA 3
ATOM 1656 C C . LYS A 1 34 ? -0.898 10.442 -10.084 1.00 0.00 34 LYS A C 3
ATOM 1657 O O . LYS A 1 34 ? -0.035 10.838 -10.875 1.00 0.00 34 LYS A O 3
ATOM 1675 N N . VAL A 1 35 ? -1.234 11.295 -9.087 1.00 0.00 35 VAL A N 3
ATOM 1676 C CA . VAL A 1 35 ? -0.703 12.710 -8.846 1.00 0.00 35 VAL A CA 3
ATOM 1677 C C . VAL A 1 35 ? -0.537 13.027 -7.288 1.00 0.00 35 VAL A C 3
ATOM 1678 O O . VAL A 1 35 ? -1.125 12.422 -6.394 1.00 0.00 35 VAL A O 3
ATOM 1691 N N . LYS A 1 36 ? 0.177 14.150 -6.985 1.00 0.00 36 LYS A N 3
ATOM 1692 C CA . LYS A 1 36 ? -0.027 14.884 -5.713 1.00 0.00 36 LYS A CA 3
ATOM 1693 C C . LYS A 1 36 ? -1.287 15.763 -5.815 1.00 0.00 36 LYS A C 3
ATOM 1694 O O . LYS A 1 36 ? -1.689 16.392 -6.758 1.00 0.00 36 LYS A O 3
ATOM 1714 N N . GLU A 1 1 ? -6.224 -2.434 -3.129 1.00 0.00 1 GLU A N 4
ATOM 1715 C CA . GLU A 1 1 ? -6.566 -3.190 -4.351 1.00 0.00 1 GLU A CA 4
ATOM 1716 C C . GLU A 1 1 ? -5.531 -2.861 -5.515 1.00 0.00 1 GLU A C 4
ATOM 1717 O O . GLU A 1 1 ? -5.924 -2.303 -6.546 1.00 0.00 1 GLU A O 4
ATOM 1731 N N . LYS A 1 2 ? -4.259 -3.190 -5.335 1.00 0.00 2 LYS A N 4
ATOM 1732 C CA . LYS A 1 2 ? -3.128 -2.732 -6.203 1.00 0.00 2 LYS A CA 4
ATOM 1733 C C . LYS A 1 2 ? -2.738 -3.582 -7.489 1.00 0.00 2 LYS A C 4
ATOM 1734 O O . LYS A 1 2 ? -1.966 -4.532 -7.502 1.00 0.00 2 LYS A O 4
ATOM 1752 N N . LYS A 1 3 ? -3.324 -3.215 -8.656 1.00 0.00 3 LYS A N 4
ATOM 1753 C CA . LYS A 1 3 ? -3.325 -4.093 -9.816 1.00 0.00 3 LYS A CA 4
ATOM 1754 C C . LYS A 1 3 ? -2.238 -3.706 -10.874 1.00 0.00 3 LYS A C 4
ATOM 1755 O O . LYS A 1 3 ? -2.640 -3.315 -11.954 1.00 0.00 3 LYS A O 4
ATOM 1773 N N . CYS A 1 4 ? -0.913 -3.895 -10.603 1.00 0.00 4 CYS A N 4
ATOM 1774 C CA . CYS A 1 4 ? 0.218 -3.376 -11.483 1.00 0.00 4 CYS A CA 4
ATOM 1775 C C . CYS A 1 4 ? 0.451 -4.260 -12.747 1.00 0.00 4 CYS A C 4
ATOM 1776 O O . CYS A 1 4 ? -0.004 -5.371 -12.763 1.00 0.00 4 CYS A O 4
ATOM 1783 N N . PRO A 1 5 ? 1.131 -3.836 -13.825 1.00 0.00 5 PRO A N 4
ATOM 1784 C CA . PRO A 1 5 ? 2.431 -3.011 -13.776 1.00 0.00 5 PRO A CA 4
ATOM 1785 C C . PRO A 1 5 ? 2.511 -1.427 -13.583 1.00 0.00 5 PRO A C 4
ATOM 1786 O O . PRO A 1 5 ? 3.453 -0.906 -12.974 1.00 0.00 5 PRO A O 4
ATOM 1797 N N . GLY A 1 6 ? 1.495 -0.685 -13.971 1.00 0.00 6 GLY A N 4
ATOM 1798 C CA . GLY A 1 6 ? 1.322 0.741 -13.474 1.00 0.00 6 GLY A CA 4
ATOM 1799 C C . GLY A 1 6 ? 0.037 1.016 -12.764 1.00 0.00 6 GLY A C 4
ATOM 1800 O O . GLY A 1 6 ? -1.026 1.022 -13.383 1.00 0.00 6 GLY A O 4
ATOM 1804 N N . ARG A 1 7 ? 0.150 1.505 -11.544 1.00 0.00 7 ARG A N 4
ATOM 1805 C CA . ARG A 1 7 ? -1.024 1.687 -10.682 1.00 0.00 7 ARG A CA 4
ATOM 1806 C C . ARG A 1 7 ? -0.489 2.465 -9.440 1.00 0.00 7 ARG A C 4
ATOM 1807 O O . ARG A 1 7 ? 0.265 1.878 -8.673 1.00 0.00 7 ARG A O 4
ATOM 1827 N N . CYS A 1 8 ? -0.907 3.724 -9.193 1.00 0.00 8 CYS A N 4
ATOM 1828 C CA . CYS A 1 8 ? -1.038 4.254 -7.786 1.00 0.00 8 CYS A CA 4
ATOM 1829 C C . CYS A 1 8 ? -2.549 4.552 -7.335 1.00 0.00 8 CYS A C 4
ATOM 1830 O O . CYS A 1 8 ? -3.107 4.147 -6.269 1.00 0.00 8 CYS A O 4
ATOM 1837 N N . THR A 1 9 ? -3.265 5.200 -8.269 1.00 0.00 9 THR A N 4
ATOM 1838 C CA . THR A 1 9 ? -4.602 4.707 -8.645 1.00 0.00 9 THR A CA 4
ATOM 1839 C C . THR A 1 9 ? -4.669 4.410 -10.206 1.00 0.00 9 THR A C 4
ATOM 1840 O O . THR A 1 9 ? -4.147 3.400 -10.594 1.00 0.00 9 THR A O 4
ATOM 1851 N N . LEU A 1 10 ? -4.990 5.336 -11.068 1.00 0.00 10 LEU A N 4
ATOM 1852 C CA . LEU A 1 10 ? -4.670 5.186 -12.547 1.00 0.00 10 LEU A CA 4
ATOM 1853 C C . LEU A 1 10 ? -3.202 5.626 -12.987 1.00 0.00 10 LEU A C 4
ATOM 1854 O O . LEU A 1 10 ? -2.211 5.492 -12.236 1.00 0.00 10 LEU A O 4
ATOM 1870 N N . LYS A 1 11 ? -3.019 5.927 -14.274 1.00 0.00 11 LYS A N 4
ATOM 1871 C CA . LYS A 1 11 ? -1.734 6.195 -14.931 1.00 0.00 11 LYS A CA 4
ATOM 1872 C C . LYS A 1 11 ? -1.101 7.617 -14.404 1.00 0.00 11 LYS A C 4
ATOM 1873 O O . LYS A 1 11 ? -1.804 8.533 -13.952 1.00 0.00 11 LYS A O 4
ATOM 1891 N N . CYS A 1 12 ? 0.234 7.848 -14.680 1.00 0.00 12 CYS A N 4
ATOM 1892 C CA . CYS A 1 12 ? 0.963 9.090 -14.358 1.00 0.00 12 CYS A CA 4
ATOM 1893 C C . CYS A 1 12 ? 0.508 10.463 -15.062 1.00 0.00 12 CYS A C 4
ATOM 1894 O O . CYS A 1 12 ? -0.441 10.517 -15.846 1.00 0.00 12 CYS A O 4
ATOM 1901 N N . GLY A 1 13 ? 1.068 11.580 -14.573 1.00 0.00 13 GLY A N 4
ATOM 1902 C CA . GLY A 1 13 ? 0.608 12.963 -14.775 1.00 0.00 13 GLY A CA 4
ATOM 1903 C C . GLY A 1 13 ? 1.692 14.027 -14.568 1.00 0.00 13 GLY A C 4
ATOM 1904 O O . GLY A 1 13 ? 2.405 14.351 -15.536 1.00 0.00 13 GLY A O 4
ATOM 1908 N N . LYS A 1 14 ? 1.788 14.624 -13.398 1.00 0.00 14 LYS A N 4
ATOM 1909 C CA . LYS A 1 14 ? 2.654 15.823 -13.102 1.00 0.00 14 LYS A CA 4
ATOM 1910 C C . LYS A 1 14 ? 4.214 15.544 -13.147 1.00 0.00 14 LYS A C 4
ATOM 1911 O O . LYS A 1 14 ? 4.790 15.850 -14.167 1.00 0.00 14 LYS A O 4
ATOM 1929 N N . HIS A 1 15 ? 4.872 14.839 -12.202 1.00 0.00 15 HIS A N 4
ATOM 1930 C CA . HIS A 1 15 ? 6.377 14.477 -12.268 1.00 0.00 15 HIS A CA 4
ATOM 1931 C C . HIS A 1 15 ? 6.585 12.926 -12.111 1.00 0.00 15 HIS A C 4
ATOM 1932 O O . HIS A 1 15 ? 6.477 12.458 -11.010 1.00 0.00 15 HIS A O 4
ATOM 1946 N N . GLU A 1 16 ? 6.579 12.189 -13.257 1.00 0.00 16 GLU A N 4
ATOM 1947 C CA . GLU A 1 16 ? 6.205 10.758 -13.351 1.00 0.00 16 GLU A CA 4
ATOM 1948 C C . GLU A 1 16 ? 7.307 9.802 -12.861 1.00 0.00 16 GLU A C 4
ATOM 1949 O O . GLU A 1 16 ? 8.381 9.633 -13.486 1.00 0.00 16 GLU A O 4
ATOM 1962 N N . ARG A 1 17 ? 7.022 9.214 -11.698 1.00 0.00 17 ARG A N 4
ATOM 1963 C CA . ARG A 1 17 ? 8.030 8.577 -10.793 1.00 0.00 17 ARG A CA 4
ATOM 1964 C C . ARG A 1 17 ? 7.695 7.138 -10.188 1.00 0.00 17 ARG A C 4
ATOM 1965 O O . ARG A 1 17 ? 6.524 6.798 -9.992 1.00 0.00 17 ARG A O 4
ATOM 1985 N N . PRO A 1 18 ? 8.622 6.193 -9.913 1.00 0.00 18 PRO A N 4
ATOM 1986 C CA . PRO A 1 18 ? 8.259 4.928 -9.149 1.00 0.00 18 PRO A CA 4
ATOM 1987 C C . PRO A 1 18 ? 8.355 4.936 -7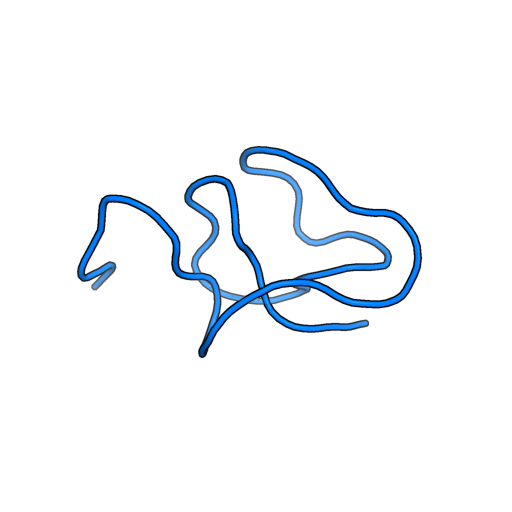.611 1.00 0.00 18 PRO A C 4
ATOM 1988 O O . PRO A 1 18 ? 9.395 5.430 -7.101 1.00 0.00 18 PRO A O 4
ATOM 1999 N N . THR A 1 19 ? 7.291 4.457 -6.941 1.00 0.00 19 THR A N 4
ATOM 2000 C CA . THR A 1 19 ? 7.345 4.008 -5.526 1.00 0.00 19 THR A CA 4
ATOM 2001 C C . THR A 1 19 ? 7.281 5.163 -4.419 1.00 0.00 19 THR A C 4
ATOM 2002 O O . THR A 1 19 ? 6.836 4.918 -3.285 1.00 0.00 19 THR A O 4
ATOM 2013 N N . LEU A 1 20 ? 7.966 6.287 -4.664 1.00 0.00 20 LEU A N 4
ATOM 2014 C CA . LEU A 1 20 ? 8.006 7.495 -3.727 1.00 0.00 20 LEU A CA 4
ATOM 2015 C C . LEU A 1 20 ? 6.639 8.358 -3.437 1.00 0.00 20 LEU A C 4
ATOM 2016 O O . LEU A 1 20 ? 5.894 8.549 -4.342 1.00 0.00 20 LEU A O 4
ATOM 2032 N N . PRO A 1 21 ? 6.332 8.939 -2.214 1.00 0.00 21 PRO A N 4
ATOM 2033 C CA . PRO A 1 21 ? 5.130 9.753 -1.968 1.00 0.00 21 PRO A CA 4
ATOM 2034 C C . PRO A 1 21 ? 5.376 11.273 -2.474 1.00 0.00 21 PRO A C 4
ATOM 2035 O O . PRO A 1 21 ? 5.830 12.065 -1.712 1.00 0.00 21 PRO A O 4
ATOM 2046 N N . TYR A 1 22 ? 5.097 11.577 -3.769 1.00 0.00 22 TYR A N 4
ATOM 2047 C CA . TYR A 1 22 ? 5.899 12.553 -4.502 1.00 0.00 22 TYR A CA 4
ATOM 2048 C C . TYR A 1 22 ? 5.115 13.835 -5.104 1.00 0.00 22 TYR A C 4
ATOM 2049 O O . TYR A 1 22 ? 5.205 14.970 -4.663 1.00 0.00 22 TYR A O 4
ATOM 2067 N N . ASN A 1 23 ? 4.546 13.629 -6.350 1.00 0.00 23 ASN A N 4
ATOM 2068 C CA . ASN A 1 23 ? 4.238 14.704 -7.326 1.00 0.00 23 ASN A CA 4
ATOM 2069 C C . ASN A 1 23 ? 3.277 14.196 -8.386 1.00 0.00 23 ASN A C 4
ATOM 2070 O O . ASN A 1 23 ? 2.126 14.531 -8.393 1.00 0.00 23 ASN A O 4
ATOM 2081 N N . CYS A 1 24 ? 3.734 13.238 -9.282 1.00 0.00 24 CYS A N 4
ATOM 2082 C CA . CYS A 1 24 ? 2.871 12.107 -9.660 1.00 0.00 24 CYS A CA 4
ATOM 2083 C C . CYS A 1 24 ? 2.492 11.253 -8.394 1.00 0.00 24 CYS A C 4
ATOM 2084 O O . CYS A 1 24 ? 2.608 11.682 -7.221 1.00 0.00 24 CYS A O 4
ATOM 2091 N N . GLY A 1 25 ? 2.008 9.966 -8.619 1.00 0.00 25 GLY A N 4
ATOM 2092 C CA . GLY A 1 25 ? 1.281 9.233 -7.529 1.00 0.00 25 GLY A CA 4
ATOM 2093 C C . GLY A 1 25 ? 1.840 9.266 -6.072 1.00 0.00 25 GLY A C 4
ATOM 2094 O O . GLY A 1 25 ? 2.987 8.931 -5.854 1.00 0.00 25 GLY A O 4
ATOM 2098 N N . LYS A 1 26 ? 1.015 9.725 -5.069 1.00 0.00 26 LYS A N 4
ATOM 2099 C CA . LYS A 1 26 ? 1.282 9.513 -3.609 1.00 0.00 26 LYS A CA 4
ATOM 2100 C C . LYS A 1 26 ? 0.481 8.302 -2.970 1.00 0.00 26 LYS A C 4
ATOM 2101 O O . LYS A 1 26 ? 0.461 8.128 -1.736 1.00 0.00 26 LYS A O 4
ATOM 2119 N N . TYR A 1 27 ? -0.089 7.311 -3.715 1.00 0.00 27 TYR A N 4
ATOM 2120 C CA . TYR A 1 27 ? -1.245 6.366 -3.249 1.00 0.00 27 TYR A CA 4
ATOM 2121 C C . TYR A 1 27 ? -0.824 4.827 -2.990 1.00 0.00 27 TYR A C 4
ATOM 2122 O O . TYR A 1 27 ? -0.331 4.624 -1.865 1.00 0.00 27 TYR A O 4
ATOM 2140 N N . ILE A 1 28 ? -0.943 3.938 -3.977 1.00 0.00 28 ILE A N 4
ATOM 2141 C CA . ILE A 1 28 ? -0.313 2.529 -3.819 1.00 0.00 28 ILE A CA 4
ATOM 2142 C C . ILE A 1 28 ? 0.776 2.262 -4.983 1.00 0.00 28 ILE A C 4
ATOM 2143 O O . ILE A 1 28 ? 0.501 1.737 -6.032 1.00 0.00 28 ILE A O 4
ATOM 2159 N N . CYS A 1 29 ? 1.930 2.882 -4.863 1.00 0.00 29 CYS A N 4
ATOM 2160 C CA . CYS A 1 29 ? 2.710 3.302 -6.041 1.00 0.00 29 CYS A CA 4
ATOM 2161 C C . CYS A 1 29 ? 3.737 2.338 -6.792 1.00 0.00 29 CYS A C 4
ATOM 2162 O O . CYS A 1 29 ? 4.933 2.205 -6.443 1.00 0.00 29 CYS A O 4
ATOM 2169 N N . CYS A 1 30 ? 3.181 1.804 -7.901 1.00 0.00 30 CYS A N 4
ATOM 2170 C CA . CYS A 1 30 ? 3.993 1.117 -8.959 1.00 0.00 30 CYS A CA 4
ATOM 2171 C C . CYS A 1 30 ? 4.868 2.049 -9.897 1.00 0.00 30 CYS A C 4
ATOM 2172 O O . CYS A 1 30 ? 5.959 2.511 -9.482 1.00 0.00 30 CYS A O 4
ATOM 2179 N N . VAL A 1 31 ? 4.483 2.303 -11.153 1.00 0.00 31 VAL A N 4
ATOM 2180 C CA . VAL A 1 31 ? 5.263 3.141 -12.077 1.00 0.00 31 VAL A CA 4
ATOM 2181 C C . VAL A 1 31 ? 4.612 3.931 -13.284 1.00 0.00 31 VAL A C 4
ATOM 2182 O O . VAL A 1 31 ? 4.963 5.058 -13.606 1.00 0.00 31 VAL A O 4
ATOM 2195 N N . PRO A 1 32 ? 3.466 3.424 -13.939 1.00 0.00 32 PRO A N 4
ATOM 2196 C CA . PRO A 1 32 ? 2.266 4.412 -14.156 1.00 0.00 32 PRO A CA 4
ATOM 2197 C C . PRO A 1 32 ? 1.348 4.925 -12.981 1.00 0.00 32 PRO A C 4
ATOM 2198 O O . PRO A 1 32 ? 0.215 4.732 -12.952 1.00 0.00 32 PRO A O 4
ATOM 2209 N N . VAL A 1 33 ? 2.015 5.600 -12.009 1.00 0.00 33 VAL A N 4
ATOM 2210 C CA . VAL A 1 33 ? 1.350 6.135 -10.762 1.00 0.00 33 VAL A CA 4
ATOM 2211 C C . VAL A 1 33 ? 0.520 7.503 -10.869 1.00 0.00 33 VAL A C 4
ATOM 2212 O O . VAL A 1 33 ? 1.190 8.489 -11.181 1.00 0.00 33 VAL A O 4
ATOM 2225 N N . LYS A 1 34 ? -0.759 7.674 -10.460 1.00 0.00 34 LYS A N 4
ATOM 2226 C CA . LYS A 1 34 ? -1.465 8.993 -10.605 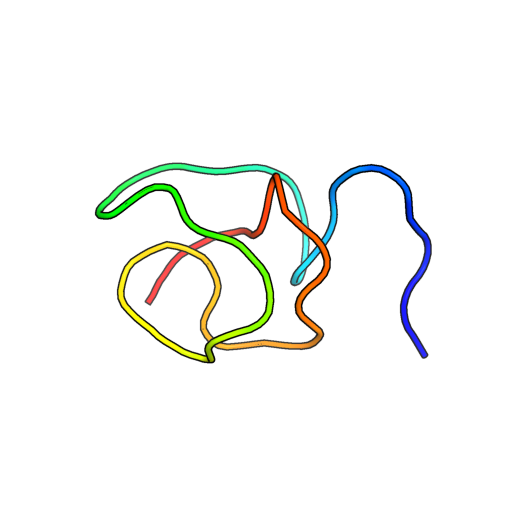1.00 0.00 34 LYS A CA 4
ATOM 2227 C C . LYS A 1 34 ? -0.727 10.357 -10.205 1.00 0.00 34 LYS A C 4
ATOM 2228 O O . LYS A 1 34 ? 0.106 10.949 -10.884 1.00 0.00 34 LYS A O 4
ATOM 2246 N N . VAL A 1 35 ? -1.213 11.056 -9.136 1.00 0.00 35 VAL A N 4
ATOM 2247 C CA . VAL A 1 35 ? -0.774 12.456 -8.771 1.00 0.00 35 VAL A CA 4
ATOM 2248 C C . VAL A 1 35 ? -0.441 12.507 -7.273 1.00 0.00 35 VAL A C 4
ATOM 2249 O O . VAL A 1 35 ? -0.763 11.683 -6.475 1.00 0.00 35 VAL A O 4
ATOM 2262 N N . LYS A 1 36 ? 0.100 13.656 -6.735 1.00 0.00 36 LYS A N 4
ATOM 2263 C CA . LYS A 1 36 ? 0.126 14.010 -5.264 1.00 0.00 36 LYS A CA 4
ATOM 2264 C C . LYS A 1 36 ? -1.253 14.335 -4.724 1.00 0.00 36 LYS A C 4
ATOM 2265 O O . LYS A 1 36 ? -2.001 15.195 -5.132 1.00 0.00 36 LYS A O 4
ATOM 2285 N N . GLU A 1 1 ? -7.684 -2.690 -3.224 1.00 0.00 1 GLU A N 5
ATOM 2286 C CA . GLU A 1 1 ? -6.838 -3.656 -3.981 1.00 0.00 1 GLU A CA 5
ATOM 2287 C C . GLU A 1 1 ? -5.768 -2.944 -4.924 1.00 0.00 1 GLU A C 5
ATOM 2288 O O . GLU A 1 1 ? -6.158 -2.157 -5.813 1.00 0.00 1 GLU A O 5
ATOM 2302 N N . LYS A 1 2 ? -4.433 -3.228 -4.869 1.00 0.00 2 LYS A N 5
ATOM 2303 C CA . LYS A 1 2 ? -3.457 -2.787 -5.947 1.00 0.00 2 LYS A CA 5
ATOM 2304 C C . LYS A 1 2 ? -3.601 -3.794 -7.199 1.00 0.00 2 LYS A C 5
ATOM 2305 O O . LYS A 1 2 ? -3.666 -5.045 -7.064 1.00 0.00 2 LYS A O 5
ATOM 2323 N N . LYS A 1 3 ? -3.575 -3.222 -8.417 1.00 0.00 3 LYS A N 5
ATOM 2324 C CA . LYS A 1 3 ? -3.514 -3.949 -9.684 1.00 0.00 3 LYS A CA 5
ATOM 2325 C C . LYS A 1 3 ? -2.397 -3.309 -10.605 1.00 0.00 3 LYS A C 5
ATOM 2326 O O . LYS A 1 3 ? -2.643 -2.385 -11.363 1.00 0.00 3 LYS A O 5
ATOM 2344 N N . CYS A 1 4 ? -1.208 -3.902 -10.641 1.00 0.00 4 CYS A N 5
ATOM 2345 C CA . CYS A 1 4 ? -0.007 -3.360 -11.440 1.00 0.00 4 CYS A CA 5
ATOM 2346 C C . CYS A 1 4 ? 0.526 -4.228 -12.678 1.00 0.00 4 CYS A C 5
ATOM 2347 O O . CYS A 1 4 ? -0.077 -5.253 -12.951 1.00 0.00 4 CYS A O 5
ATOM 2354 N N . PRO A 1 5 ? 1.529 -3.808 -13.623 1.00 0.00 5 PRO A N 5
ATOM 2355 C CA . PRO A 1 5 ? 2.658 -2.821 -13.324 1.00 0.00 5 PRO A CA 5
ATOM 2356 C C . PRO A 1 5 ? 2.549 -1.237 -13.220 1.00 0.00 5 PRO A C 5
ATOM 2357 O O . PRO A 1 5 ? 3.551 -0.563 -12.981 1.00 0.00 5 PRO A O 5
ATOM 2368 N N . GLY A 1 6 ? 1.411 -0.596 -13.457 1.00 0.00 6 GLY A N 5
ATOM 2369 C CA . GLY A 1 6 ? 1.213 0.856 -13.215 1.00 0.00 6 GLY A CA 5
ATOM 2370 C C . GLY A 1 6 ? -0.118 1.299 -12.609 1.00 0.00 6 GLY A C 5
ATOM 2371 O O . GLY A 1 6 ? -1.179 1.218 -13.277 1.00 0.00 6 GLY A O 5
ATOM 2375 N N . ARG A 1 7 ? -0.091 1.788 -11.375 1.00 0.00 7 ARG A N 5
ATOM 2376 C CA . ARG A 1 7 ? -1.320 2.046 -10.574 1.00 0.00 7 ARG A CA 5
ATOM 2377 C C . ARG A 1 7 ? -0.908 2.702 -9.222 1.00 0.00 7 ARG A C 5
ATOM 2378 O O . ARG A 1 7 ? -0.242 2.035 -8.404 1.00 0.00 7 ARG A O 5
ATOM 2398 N N . CYS A 1 8 ? -1.441 3.889 -8.969 1.00 0.00 8 CYS A N 5
ATOM 2399 C CA . CYS A 1 8 ? -1.338 4.490 -7.627 1.00 0.00 8 CYS A CA 5
ATOM 2400 C C . CYS A 1 8 ? -2.759 4.934 -7.096 1.00 0.00 8 CYS A C 5
ATOM 2401 O O . CYS A 1 8 ? -3.116 4.582 -5.959 1.00 0.00 8 CYS A O 5
ATOM 2408 N N . THR A 1 9 ? -3.507 5.589 -8.005 1.00 0.00 9 THR A N 5
ATOM 2409 C CA . THR A 1 9 ? -4.846 4.973 -8.398 1.00 0.00 9 THR A CA 5
ATOM 2410 C C . THR A 1 9 ? -4.829 4.684 -9.915 1.00 0.00 9 THR A C 5
ATOM 2411 O O . THR A 1 9 ? -4.589 3.569 -10.398 1.00 0.00 9 THR A O 5
ATOM 2422 N N . LEU A 1 10 ? -5.052 5.704 -10.776 1.00 0.00 10 LEU A N 5
ATOM 2423 C CA . LEU A 1 10 ? -4.826 5.618 -12.251 1.00 0.00 10 LEU A CA 5
ATOM 2424 C C . LEU A 1 10 ? -3.304 5.745 -12.674 1.00 0.00 10 LEU A C 5
ATOM 2425 O O . LEU A 1 10 ? -2.412 5.338 -11.940 1.00 0.00 10 LEU A O 5
ATOM 2441 N N . LYS A 1 11 ? -3.105 6.305 -13.924 1.00 0.00 11 LYS A N 5
ATOM 2442 C CA . LYS A 1 11 ? -1.766 6.565 -14.584 1.00 0.00 11 LYS A CA 5
ATOM 2443 C C . LYS A 1 11 ? -1.241 8.054 -14.391 1.00 0.00 11 LYS A C 5
ATOM 2444 O O . LYS A 1 11 ? -1.885 8.912 -13.766 1.00 0.00 11 LYS A O 5
ATOM 2462 N N . CYS A 1 12 ? -0.024 8.338 -14.959 1.00 0.00 12 CYS A N 5
ATOM 2463 C CA . CYS A 1 12 ? 0.861 9.421 -14.486 1.00 0.00 12 CYS A CA 5
ATOM 2464 C C . CYS A 1 12 ? 0.656 10.775 -15.200 1.00 0.00 12 CYS A C 5
ATOM 2465 O O . CYS A 1 12 ? -0.043 11.031 -16.145 1.00 0.00 12 CYS A O 5
ATOM 2472 N N . GLY A 1 13 ? 1.307 11.722 -14.490 1.00 0.00 13 GLY A N 5
ATOM 2473 C CA . GLY A 1 13 ? 1.031 13.182 -14.631 1.00 0.00 13 GLY A CA 5
ATOM 2474 C C . GLY A 1 13 ? 2.183 14.214 -14.463 1.00 0.00 13 GLY A C 5
ATOM 2475 O O . GLY A 1 13 ? 2.981 14.405 -15.405 1.00 0.00 13 GLY A O 5
ATOM 2479 N N . LYS A 1 14 ? 2.348 14.729 -13.218 1.00 0.00 14 LYS A N 5
ATOM 2480 C CA . LYS A 1 14 ? 3.156 15.901 -12.950 1.00 0.00 14 LYS A CA 5
ATOM 2481 C C . LYS A 1 14 ? 4.701 15.590 -12.961 1.00 0.00 14 LYS A C 5
ATOM 2482 O O . LYS A 1 14 ? 5.413 16.210 -13.755 1.00 0.00 14 LYS A O 5
ATOM 2500 N N . HIS A 1 15 ? 5.228 14.637 -12.117 1.00 0.00 15 HIS A N 5
ATOM 2501 C CA . HIS A 1 15 ? 6.577 14.027 -12.314 1.00 0.00 15 HIS A CA 5
ATOM 2502 C C . HIS A 1 15 ? 6.492 12.485 -12.256 1.00 0.00 15 HIS A C 5
ATOM 2503 O O . HIS A 1 15 ? 6.391 11.864 -11.236 1.00 0.00 15 HIS A O 5
ATOM 2517 N N . GLU A 1 16 ? 6.423 11.872 -13.428 1.00 0.00 16 GLU A N 5
ATOM 2518 C CA . GLU A 1 16 ? 5.913 10.463 -13.655 1.00 0.00 16 GLU A CA 5
ATOM 2519 C C . GLU A 1 16 ? 6.924 9.335 -13.102 1.00 0.00 16 GLU A C 5
ATOM 2520 O O . GLU A 1 16 ? 7.889 8.893 -13.819 1.00 0.00 16 GLU A O 5
ATOM 2533 N N . ARG A 1 17 ? 6.781 8.908 -11.851 1.00 0.00 17 ARG A N 5
ATOM 2534 C CA . ARG A 1 17 ? 7.815 8.332 -10.972 1.00 0.00 17 ARG A CA 5
ATOM 2535 C C . ARG A 1 17 ? 7.402 6.960 -10.238 1.00 0.00 17 ARG A C 5
ATOM 2536 O O . ARG A 1 17 ? 6.288 6.870 -9.768 1.00 0.00 17 ARG A O 5
ATOM 2556 N N . PRO A 1 18 ? 8.332 6.027 -9.968 1.00 0.00 18 PRO A N 5
ATOM 2557 C CA . PRO A 1 18 ? 8.067 4.946 -8.980 1.00 0.00 18 PRO A CA 5
ATOM 2558 C C . PRO A 1 18 ? 7.996 5.296 -7.428 1.00 0.00 18 PRO A C 5
ATOM 2559 O O . PRO A 1 18 ? 8.852 5.951 -6.889 1.00 0.00 18 PRO A O 5
ATOM 2570 N N . THR A 1 19 ? 7.036 4.674 -6.699 1.00 0.00 19 THR A N 5
ATOM 2571 C CA . THR A 1 19 ? 7.186 4.352 -5.220 1.00 0.00 19 THR A CA 5
ATOM 2572 C C . THR A 1 19 ? 7.106 5.554 -4.218 1.00 0.00 19 THR A C 5
ATOM 2573 O O . THR A 1 19 ? 6.572 5.423 -3.102 1.00 0.00 19 THR A O 5
ATOM 2584 N N . LEU A 1 20 ? 7.592 6.795 -4.587 1.00 0.00 20 LEU A N 5
ATOM 2585 C CA . LEU A 1 20 ? 7.699 7.945 -3.681 1.00 0.00 20 LEU A CA 5
ATOM 2586 C C . LEU A 1 20 ? 6.384 8.797 -3.373 1.00 0.00 20 LEU A C 5
ATOM 2587 O O . LEU A 1 20 ? 5.544 9.050 -4.267 1.00 0.00 20 LEU A O 5
ATOM 2603 N N . PRO A 1 21 ? 6.159 9.422 -2.158 1.00 0.00 21 PRO A N 5
ATOM 2604 C CA . PRO A 1 21 ? 4.999 10.391 -1.945 1.00 0.00 21 PRO A CA 5
ATOM 2605 C C . PRO A 1 21 ? 4.945 11.802 -2.638 1.00 0.00 21 PRO A C 5
ATOM 2606 O O . PRO A 1 21 ? 4.974 12.846 -1.982 1.00 0.00 21 PRO A O 5
ATOM 2617 N N . TYR A 1 22 ? 4.993 11.906 -3.969 1.00 0.00 22 TYR A N 5
ATOM 2618 C CA . TYR A 1 22 ? 5.838 12.878 -4.705 1.00 0.00 22 TYR A CA 5
ATOM 2619 C C . TYR A 1 22 ? 5.087 13.900 -5.592 1.00 0.00 22 TYR A C 5
ATOM 2620 O O . TYR A 1 22 ? 5.169 15.087 -5.231 1.00 0.00 22 TYR A O 5
ATOM 2638 N N . ASN A 1 23 ? 4.638 13.614 -6.781 1.00 0.00 23 ASN A N 5
ATOM 2639 C CA . ASN A 1 23 ? 4.206 14.619 -7.805 1.00 0.00 23 ASN A CA 5
ATOM 2640 C C . ASN A 1 23 ? 3.171 14.118 -8.825 1.00 0.00 23 ASN A C 5
ATOM 2641 O O . ASN A 1 23 ? 2.004 14.443 -8.811 1.00 0.00 23 ASN A O 5
ATOM 2652 N N . CYS A 1 24 ? 3.639 13.012 -9.455 1.00 0.00 24 CYS A N 5
ATOM 2653 C CA . CYS A 1 24 ? 2.711 11.904 -9.767 1.00 0.00 24 CYS A CA 5
ATOM 2654 C C . CYS A 1 24 ? 2.316 11.033 -8.452 1.00 0.00 24 CYS A C 5
ATOM 2655 O O . CYS A 1 24 ? 2.514 11.631 -7.390 1.00 0.00 24 CYS A O 5
ATOM 2662 N N . GLY A 1 25 ? 1.779 9.797 -8.461 1.00 0.00 25 GLY A N 5
ATOM 2663 C CA . GLY A 1 25 ? 1.074 9.178 -7.308 1.00 0.00 25 GLY A CA 5
ATOM 2664 C C . GLY A 1 25 ? 1.644 9.219 -5.906 1.00 0.00 25 GLY A C 5
ATOM 2665 O O . GLY A 1 25 ? 2.850 8.975 -5.693 1.00 0.00 25 GLY A O 5
ATOM 2669 N N . LYS A 1 26 ? 0.765 9.556 -4.969 1.00 0.00 26 LYS A N 5
ATOM 2670 C CA . LYS A 1 26 ? 1.173 9.558 -3.504 1.00 0.00 26 LYS A CA 5
ATOM 2671 C C . LYS A 1 26 ? 0.538 8.312 -2.620 1.00 0.00 26 LYS A C 5
ATOM 2672 O O . LYS A 1 26 ? 0.695 8.125 -1.413 1.00 0.00 26 LYS A O 5
ATOM 2690 N N . TYR A 1 27 ? -0.040 7.317 -3.305 1.00 0.00 27 TYR A N 5
ATOM 2691 C CA . TYR A 1 27 ? -1.243 6.611 -2.721 1.00 0.00 27 TYR A CA 5
ATOM 2692 C C . TYR A 1 27 ? -1.027 5.054 -2.567 1.00 0.00 27 TYR A C 5
ATOM 2693 O O . TYR A 1 27 ? -0.579 4.642 -1.473 1.00 0.00 27 TYR A O 5
ATOM 2711 N N . ILE A 1 28 ? -1.132 4.187 -3.630 1.00 0.00 28 ILE A N 5
ATOM 2712 C CA . ILE A 1 28 ? -0.701 2.772 -3.686 1.00 0.00 28 ILE A CA 5
ATOM 2713 C C . ILE A 1 28 ? 0.400 2.583 -4.775 1.00 0.00 28 ILE A C 5
ATOM 2714 O O . ILE A 1 28 ? 0.157 1.850 -5.763 1.00 0.00 28 ILE A O 5
ATOM 2730 N N . CYS A 1 29 ? 1.674 3.025 -4.684 1.00 0.00 29 CYS A N 5
ATOM 2731 C CA . CYS A 1 29 ? 2.493 3.410 -5.918 1.00 0.00 29 CYS A CA 5
ATOM 2732 C C . CYS A 1 29 ? 3.411 2.271 -6.548 1.00 0.00 29 CYS A C 5
ATOM 2733 O O . CYS A 1 29 ? 4.599 2.092 -6.301 1.00 0.00 29 CYS A O 5
ATOM 2740 N N . CYS A 1 30 ? 2.836 1.776 -7.677 1.00 0.00 30 CYS A N 5
ATOM 2741 C CA . CYS A 1 30 ? 3.537 1.131 -8.841 1.00 0.00 30 CYS A CA 5
ATOM 2742 C C . CYS A 1 30 ? 4.365 2.175 -9.798 1.00 0.00 30 CYS A C 5
ATOM 2743 O O . CYS A 1 30 ? 5.297 2.862 -9.262 1.00 0.00 30 CYS A O 5
ATOM 2750 N N . VAL A 1 31 ? 4.164 2.403 -11.068 1.00 0.00 31 VAL A N 5
ATOM 2751 C CA . VAL A 1 31 ? 5.033 3.316 -11.938 1.00 0.00 31 VAL A CA 5
ATOM 2752 C C . VAL A 1 31 ? 4.408 4.183 -13.080 1.00 0.00 31 VAL A C 5
ATOM 2753 O O . VAL A 1 31 ? 4.771 5.388 -13.087 1.00 0.00 31 VAL A O 5
ATOM 2766 N N . PRO A 1 32 ? 3.447 3.726 -13.880 1.00 0.00 32 PRO A N 5
ATOM 2767 C CA . PRO A 1 32 ? 2.300 4.626 -14.180 1.00 0.00 32 PRO A CA 5
ATOM 2768 C C . PRO A 1 32 ? 1.340 4.865 -12.934 1.00 0.00 32 PRO A C 5
ATOM 2769 O O . PRO A 1 32 ? 0.203 4.467 -12.927 1.00 0.00 32 PRO A O 5
ATOM 2780 N N . VAL A 1 33 ? 1.840 5.469 -11.887 1.00 0.00 33 VAL A N 5
ATOM 2781 C CA . VAL A 1 33 ? 1.186 6.055 -10.630 1.00 0.00 33 VAL A CA 5
ATOM 2782 C C . VAL A 1 33 ? 0.225 7.364 -10.825 1.00 0.00 33 VAL A C 5
ATOM 2783 O O . VAL A 1 33 ? 0.538 8.067 -11.731 1.00 0.00 33 VAL A O 5
ATOM 2796 N N . LYS A 1 34 ? -0.916 7.556 -10.072 1.00 0.00 34 LYS A N 5
ATOM 2797 C CA . LYS A 1 34 ? -1.701 8.830 -10.080 1.00 0.00 34 LYS A CA 5
ATOM 2798 C C . LYS A 1 34 ? -1.096 10.229 -9.699 1.00 0.00 34 LYS A C 5
ATOM 2799 O O . LYS A 1 34 ? -0.391 10.745 -10.583 1.00 0.00 34 LYS A O 5
ATOM 2817 N N . VAL A 1 35 ? -1.402 11.044 -8.618 1.00 0.00 35 VAL A N 5
ATOM 2818 C CA . VAL A 1 35 ? -0.778 12.389 -8.325 1.00 0.00 35 VAL A CA 5
ATOM 2819 C 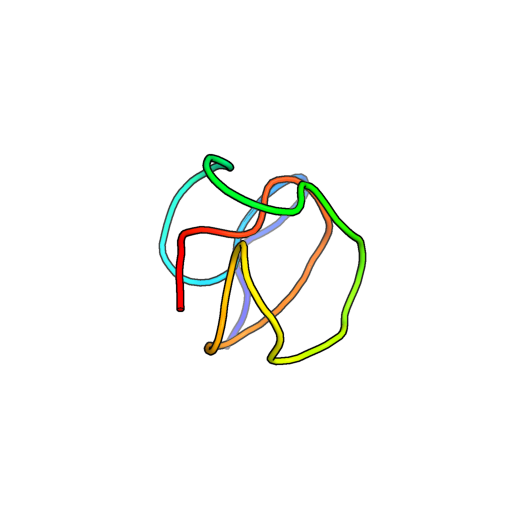C . VAL A 1 35 ? -0.400 12.683 -6.810 1.00 0.00 35 VAL A C 5
ATOM 2820 O O . VAL A 1 35 ? -0.820 11.981 -5.880 1.00 0.00 35 VAL A O 5
ATOM 2833 N N . LYS A 1 36 ? 0.355 13.741 -6.502 1.00 0.00 36 LYS A N 5
ATOM 2834 C CA . LYS A 1 36 ? 0.247 14.331 -5.166 1.00 0.00 36 LYS A CA 5
ATOM 2835 C C . LYS A 1 36 ? -1.225 14.954 -4.895 1.00 0.00 36 LYS A C 5
ATOM 2836 O O . LYS A 1 36 ? -1.961 14.487 -4.043 1.00 0.00 36 LYS A O 5
ATOM 2856 N N . GLU A 1 1 ? -3.931 -3.195 -2.254 1.00 0.00 1 GLU A N 6
ATOM 2857 C CA . GLU A 1 1 ? -4.198 -4.223 -3.291 1.00 0.00 1 GLU A CA 6
ATOM 2858 C C . GLU A 1 1 ? -3.940 -3.570 -4.652 1.00 0.00 1 GLU A C 6
ATOM 2859 O O . GLU A 1 1 ? -4.905 -3.021 -5.227 1.00 0.00 1 GLU A O 6
ATOM 2873 N N . LYS A 1 2 ? -2.632 -3.388 -5.092 1.00 0.00 2 LYS A N 6
ATOM 2874 C CA . LYS A 1 2 ? -2.296 -2.668 -6.382 1.00 0.00 2 LYS A CA 6
ATOM 2875 C C . LYS A 1 2 ? -2.264 -3.584 -7.677 1.00 0.00 2 LYS A C 6
ATOM 2876 O O . LYS A 1 2 ? -1.548 -4.623 -7.807 1.00 0.00 2 LYS A O 6
ATOM 2894 N N . LYS A 1 3 ? -3.170 -3.236 -8.636 1.00 0.00 3 LYS A N 6
ATOM 2895 C CA . LYS A 1 3 ? -3.362 -3.997 -9.957 1.00 0.00 3 LYS A CA 6
ATOM 2896 C C . LYS A 1 3 ? -2.433 -3.317 -11.063 1.00 0.00 3 LYS A C 6
ATOM 2897 O O . LYS A 1 3 ? -2.852 -2.536 -11.909 1.00 0.00 3 LYS A O 6
ATOM 2915 N N . CYS A 1 4 ? -1.203 -3.786 -10.997 1.00 0.00 4 CYS A N 6
ATOM 2916 C CA . CYS A 1 4 ? -0.008 -3.244 -11.768 1.00 0.00 4 CYS A CA 6
ATOM 2917 C C . CYS A 1 4 ? 0.085 -3.902 -13.173 1.00 0.00 4 CYS A C 6
ATOM 2918 O O . CYS A 1 4 ? -0.670 -4.848 -13.380 1.00 0.00 4 CYS A O 6
ATOM 2925 N N . PRO A 1 5 ? 0.900 -3.454 -14.254 1.00 0.00 5 PRO A N 6
ATOM 2926 C CA . PRO A 1 5 ? 2.041 -2.485 -14.163 1.00 0.00 5 PRO A CA 6
ATOM 2927 C C . PRO A 1 5 ? 1.782 -1.129 -13.517 1.00 0.00 5 PRO A C 6
ATOM 2928 O O . PRO A 1 5 ? 2.698 -0.631 -12.784 1.00 0.00 5 PRO A O 6
ATOM 2939 N N . GLY A 1 6 ? 0.727 -0.432 -13.877 1.00 0.00 6 GLY A N 6
ATOM 2940 C CA . GLY A 1 6 ? 0.652 0.985 -13.628 1.00 0.00 6 GLY A CA 6
ATOM 2941 C C . GLY A 1 6 ? -0.580 1.338 -12.893 1.00 0.00 6 GLY A C 6
ATOM 2942 O O . GLY A 1 6 ? -1.700 1.244 -13.359 1.00 0.00 6 GLY A O 6
ATOM 2946 N N . ARG A 1 7 ? -0.363 1.730 -11.611 1.00 0.00 7 ARG A N 6
ATOM 2947 C CA . ARG A 1 7 ? -1.410 2.034 -10.723 1.00 0.00 7 ARG A CA 6
ATOM 2948 C C . ARG A 1 7 ? -0.913 2.644 -9.410 1.00 0.00 7 ARG A C 6
ATOM 2949 O O . ARG A 1 7 ? -0.260 1.953 -8.620 1.00 0.00 7 ARG A O 6
ATOM 2969 N N . CYS A 1 8 ? -1.276 3.907 -9.189 1.00 0.00 8 CYS A N 6
ATOM 2970 C CA . CYS A 1 8 ? -1.489 4.436 -7.782 1.00 0.00 8 CYS A CA 6
ATOM 2971 C C . CYS A 1 8 ? -2.950 4.865 -7.410 1.00 0.00 8 CYS A C 6
ATOM 2972 O O . CYS A 1 8 ? -3.474 4.566 -6.331 1.00 0.00 8 CYS A O 6
ATOM 2979 N N . THR A 1 9 ? -3.622 5.518 -8.357 1.00 0.00 9 THR A N 6
ATOM 2980 C CA . THR A 1 9 ? -4.976 4.828 -8.727 1.00 0.00 9 THR A CA 6
ATOM 2981 C C . THR A 1 9 ? -5.181 4.766 -10.293 1.00 0.00 9 THR A C 6
ATOM 2982 O O . THR A 1 9 ? -5.595 3.743 -10.809 1.00 0.00 9 THR A O 6
ATOM 2993 N N . LEU A 1 10 ? -4.781 5.761 -11.100 1.00 0.00 10 LEU A N 6
ATOM 2994 C CA . LEU A 1 10 ? -4.706 5.699 -12.600 1.00 0.00 10 LEU A CA 6
ATOM 2995 C C . LEU A 1 10 ? -3.224 5.877 -13.093 1.00 0.00 10 LEU A C 6
ATOM 2996 O O . LEU A 1 10 ? -2.251 5.471 -12.408 1.00 0.00 10 LEU A O 6
ATOM 3012 N N . LYS A 1 11 ? -3.064 6.303 -14.349 1.00 0.00 11 LYS A N 6
ATOM 3013 C CA . LYS A 1 11 ? -1.759 6.559 -15.010 1.00 0.00 11 LYS A CA 6
ATOM 3014 C C . LYS A 1 11 ? -1.047 7.894 -14.632 1.00 0.00 11 LYS A C 6
ATOM 3015 O O . LYS A 1 11 ? -1.562 8.704 -13.870 1.00 0.00 11 LYS A O 6
ATOM 3033 N N . CYS A 1 12 ? 0.146 8.164 -15.265 1.00 0.00 12 CYS A N 6
ATOM 3034 C CA . CYS A 1 12 ? 1.038 9.251 -14.841 1.00 0.00 12 CYS A CA 6
ATOM 3035 C C . CYS A 1 12 ? 0.928 10.598 -15.587 1.00 0.00 12 CYS A C 6
ATOM 3036 O O . CYS A 1 12 ? 0.463 10.638 -16.705 1.00 0.00 12 CYS A O 6
ATOM 3043 N N . GLY A 1 13 ? 1.375 11.751 -14.931 1.00 0.00 13 GLY A N 6
ATOM 3044 C CA . GLY A 1 13 ? 1.191 13.154 -15.437 1.00 0.00 13 GLY A CA 6
ATOM 3045 C C . GLY A 1 13 ? 2.283 14.149 -15.100 1.00 0.00 13 GLY A C 6
ATOM 3046 O O . GLY A 1 13 ? 3.130 14.498 -15.981 1.00 0.00 13 GLY A O 6
ATOM 3050 N N . LYS A 1 14 ? 2.314 14.642 -13.869 1.00 0.00 14 LYS A N 6
ATOM 3051 C CA . LYS A 1 14 ? 3.306 15.636 -13.386 1.00 0.00 14 LYS A CA 6
ATOM 3052 C C . LYS A 1 14 ? 4.860 15.215 -13.371 1.00 0.00 14 LYS A C 6
ATOM 3053 O O . LYS A 1 14 ? 5.537 15.430 -14.362 1.00 0.00 14 LYS A O 6
ATOM 3071 N N . HIS A 1 15 ? 5.399 14.749 -12.203 1.00 0.00 15 HIS A N 6
ATOM 3072 C CA . HIS A 1 15 ? 6.786 14.203 -12.259 1.00 0.00 15 HIS A CA 6
ATOM 3073 C C . HIS A 1 15 ? 6.717 12.682 -12.032 1.00 0.00 15 HIS A C 6
ATOM 3074 O O . HIS A 1 15 ? 6.663 12.173 -10.914 1.00 0.00 15 HIS A O 6
ATOM 3088 N N . GLU A 1 16 ? 6.622 12.072 -13.188 1.00 0.00 16 GLU A N 6
ATOM 3089 C CA . GLU A 1 16 ? 6.201 10.683 -13.351 1.00 0.00 16 GLU A CA 6
ATOM 3090 C C . GLU A 1 16 ? 7.168 9.573 -12.779 1.00 0.00 16 GLU A C 6
ATOM 3091 O O . GLU A 1 16 ? 8.267 9.248 -13.192 1.00 0.00 16 GLU A O 6
ATOM 3104 N N . ARG A 1 17 ? 6.825 9.007 -11.595 1.00 0.00 17 ARG A N 6
ATOM 3105 C CA . ARG A 1 17 ? 7.798 8.521 -10.559 1.00 0.00 17 ARG A CA 6
ATOM 3106 C C . ARG A 1 17 ? 7.341 7.227 -9.802 1.00 0.00 17 ARG A C 6
ATOM 3107 O O . ARG A 1 17 ? 6.351 7.290 -9.085 1.00 0.00 17 ARG A O 6
ATOM 3127 N N . PRO A 1 18 ? 8.084 6.084 -9.671 1.00 0.00 18 PRO A N 6
ATOM 3128 C CA . PRO A 1 18 ? 7.659 4.860 -8.934 1.00 0.00 18 PRO A CA 6
ATOM 3129 C C . PRO A 1 18 ? 7.697 4.989 -7.393 1.00 0.00 18 PRO A C 6
ATOM 3130 O O . PRO A 1 18 ? 8.748 5.381 -6.895 1.00 0.00 18 PRO A O 6
ATOM 3141 N N . THR A 1 19 ? 6.638 4.480 -6.735 1.00 0.00 19 THR A N 6
ATOM 3142 C CA . THR A 1 19 ? 6.684 4.185 -5.259 1.00 0.00 19 THR A CA 6
ATOM 3143 C C . THR A 1 19 ? 6.626 5.488 -4.267 1.00 0.00 19 THR A C 6
ATOM 3144 O O . THR A 1 19 ? 6.043 5.420 -3.151 1.00 0.00 19 THR A O 6
ATOM 3155 N N . LEU A 1 20 ? 7.372 6.579 -4.617 1.00 0.00 20 LEU A N 6
ATOM 3156 C CA . LEU A 1 20 ? 7.595 7.777 -3.787 1.00 0.00 20 LEU A CA 6
ATOM 3157 C C . LEU A 1 20 ? 6.305 8.571 -3.706 1.00 0.00 20 LEU A C 6
ATOM 3158 O O . LEU A 1 20 ? 5.753 8.970 -4.752 1.00 0.00 20 LEU A O 6
ATOM 3174 N N . PRO A 1 21 ? 5.639 8.914 -2.548 1.00 0.00 21 PRO A N 6
ATOM 3175 C CA . PRO A 1 21 ? 4.375 9.742 -2.541 1.00 0.00 21 PRO A CA 6
ATOM 3176 C C . PRO A 1 21 ? 4.622 11.273 -2.843 1.00 0.00 21 PRO A C 6
ATOM 3177 O O . PRO A 1 21 ? 4.886 12.130 -1.971 1.00 0.00 21 PRO A O 6
ATOM 3188 N N . TYR A 1 22 ? 4.656 11.616 -4.114 1.00 0.00 22 TYR A N 6
ATOM 3189 C CA . TYR A 1 22 ? 5.621 12.662 -4.597 1.00 0.00 22 TYR A CA 6
ATOM 3190 C C . TYR A 1 22 ? 4.924 13.960 -5.338 1.00 0.00 22 TYR A C 6
ATOM 3191 O O . TYR A 1 22 ? 4.940 15.099 -4.901 1.00 0.00 22 TYR A O 6
ATOM 3209 N N . ASN A 1 23 ? 4.642 13.803 -6.684 1.00 0.00 23 ASN A N 6
ATOM 3210 C CA . ASN A 1 23 ? 4.265 14.872 -7.699 1.00 0.00 23 ASN A CA 6
ATOM 3211 C C . ASN A 1 23 ? 3.427 14.270 -8.859 1.00 0.00 23 ASN A C 6
ATOM 3212 O O . ASN A 1 23 ? 2.317 14.788 -9.118 1.00 0.00 23 ASN A O 6
ATOM 3223 N N . CYS A 1 24 ? 3.855 13.143 -9.543 1.00 0.00 24 CYS A N 6
ATOM 3224 C CA . CYS A 1 24 ? 2.922 12.008 -9.831 1.00 0.00 24 CYS A CA 6
ATOM 3225 C C . CYS A 1 24 ? 2.554 11.273 -8.521 1.00 0.00 24 CYS A C 6
ATOM 3226 O O . CYS A 1 24 ? 2.549 11.878 -7.384 1.00 0.00 24 CYS A O 6
ATOM 3233 N N . GLY A 1 25 ? 2.103 10.012 -8.528 1.00 0.00 25 GLY A N 6
ATOM 3234 C CA . GLY A 1 25 ? 1.287 9.401 -7.451 1.00 0.00 25 GLY A CA 6
ATOM 3235 C C . GLY A 1 25 ? 1.551 9.411 -5.944 1.00 0.00 25 GLY A C 6
ATOM 3236 O O . GLY A 1 25 ? 2.674 9.107 -5.481 1.00 0.00 25 GLY A O 6
ATOM 3240 N N . LYS A 1 26 ? 0.536 9.771 -5.232 1.00 0.00 26 LYS A N 6
ATOM 3241 C CA . LYS A 1 26 ? 0.523 9.868 -3.730 1.00 0.00 26 LYS A CA 6
ATOM 3242 C C . LYS A 1 26 ? -0.361 8.795 -2.960 1.00 0.00 26 LYS A C 6
ATOM 3243 O O . LYS A 1 26 ? -0.830 9.073 -1.859 1.00 0.00 26 LYS A O 6
ATOM 3261 N N . TYR A 1 27 ? -0.625 7.602 -3.532 1.00 0.00 27 TYR A N 6
ATOM 3262 C CA . TYR A 1 27 ? -1.776 6.693 -3.220 1.00 0.00 27 TYR A CA 6
ATOM 3263 C C . TYR A 1 27 ? -1.285 5.257 -2.989 1.00 0.00 27 TYR A C 6
ATOM 3264 O O . TYR A 1 27 ? -0.649 4.978 -1.939 1.00 0.00 27 TYR A O 6
ATOM 3282 N N . ILE A 1 28 ? -1.549 4.216 -3.887 1.00 0.00 28 ILE A N 6
ATOM 3283 C CA . ILE A 1 28 ? -0.948 2.820 -3.735 1.00 0.00 28 ILE A CA 6
ATOM 3284 C C . ILE A 1 28 ? 0.082 2.507 -4.968 1.00 0.00 28 ILE A C 6
ATOM 3285 O O . ILE A 1 28 ? -0.172 1.766 -5.875 1.00 0.00 28 ILE A O 6
ATOM 3301 N N . CYS A 1 29 ? 1.222 3.170 -4.851 1.00 0.00 29 CYS A N 6
ATOM 3302 C CA . CYS A 1 29 ? 2.116 3.505 -6.011 1.00 0.00 29 CYS A CA 6
ATOM 3303 C C . CYS A 1 29 ? 3.050 2.353 -6.680 1.00 0.00 29 CYS A C 6
ATOM 3304 O O . CYS A 1 29 ? 4.145 2.035 -6.230 1.00 0.00 29 CYS A O 6
ATOM 3311 N N . CYS A 1 30 ? 2.542 1.676 -7.730 1.00 0.00 30 CYS A N 6
ATOM 3312 C CA . CYS A 1 30 ? 3.428 1.042 -8.713 1.00 0.00 30 CYS A CA 6
ATOM 3313 C C . CYS A 1 30 ? 4.259 2.088 -9.583 1.00 0.00 30 CYS A C 6
ATOM 3314 O O . CYS A 1 30 ? 5.120 2.751 -9.022 1.00 0.00 30 CYS A O 6
ATOM 3321 N N . VAL A 1 31 ? 3.998 2.124 -10.947 1.00 0.00 31 VAL A N 6
ATOM 3322 C CA . VAL A 1 31 ? 4.926 2.893 -11.894 1.00 0.00 31 VAL A CA 6
ATOM 3323 C C . VAL A 1 31 ? 4.382 3.881 -12.964 1.00 0.00 31 VAL A C 6
ATOM 3324 O O . VAL A 1 31 ? 4.702 5.037 -12.880 1.00 0.00 31 VAL A O 6
ATOM 3337 N N . PRO A 1 32 ? 3.486 3.524 -13.856 1.00 0.00 32 PRO A N 6
ATOM 3338 C CA . PRO A 1 32 ? 2.402 4.468 -14.335 1.00 0.00 32 PRO A CA 6
ATOM 3339 C C . PRO A 1 32 ? 1.357 4.811 -13.156 1.00 0.00 32 PRO A C 6
ATOM 3340 O O . PRO A 1 32 ? 0.219 4.389 -13.107 1.00 0.00 32 PRO A O 6
ATOM 3351 N N . VAL A 1 33 ? 1.824 5.445 -12.066 1.00 0.00 33 VAL A N 6
ATOM 3352 C CA . VAL A 1 33 ? 1.059 5.996 -10.931 1.00 0.00 33 VAL A CA 6
ATOM 3353 C C . VAL A 1 33 ? 0.203 7.359 -11.073 1.00 0.00 33 VAL A C 6
ATOM 3354 O O . VAL A 1 33 ? 0.655 8.144 -11.871 1.00 0.00 33 VAL A O 6
ATOM 3367 N N . LYS A 1 34 ? -0.892 7.638 -10.289 1.00 0.00 34 LYS A N 6
ATOM 3368 C CA . LYS A 1 34 ? -1.663 8.944 -10.361 1.00 0.00 34 LYS A CA 6
ATOM 3369 C C . LYS A 1 34 ? -0.998 10.420 -10.104 1.00 0.00 34 LYS A C 6
ATOM 3370 O O . LYS A 1 34 ? -0.144 10.804 -10.919 1.00 0.00 34 LYS A O 6
ATOM 3388 N N . VAL A 1 35 ? -1.398 11.204 -9.083 1.00 0.00 35 VAL A N 6
ATOM 3389 C CA . VAL A 1 35 ? -0.826 12.604 -8.767 1.00 0.00 35 VAL A CA 6
ATOM 3390 C C . VAL A 1 35 ? -0.451 12.874 -7.243 1.00 0.00 35 VAL A C 6
ATOM 3391 O O . VAL A 1 35 ? -0.892 12.075 -6.407 1.00 0.00 35 VAL A O 6
ATOM 3404 N N . LYS A 1 36 ? 0.310 13.950 -6.892 1.00 0.00 36 LYS A N 6
ATOM 3405 C CA . LYS A 1 36 ? 0.180 14.568 -5.549 1.00 0.00 36 LYS A CA 6
ATOM 3406 C C . LYS A 1 36 ? -1.167 15.328 -5.262 1.00 0.00 36 LYS A C 6
ATOM 3407 O O . LYS A 1 36 ? -1.862 15.934 -6.101 1.00 0.00 36 LYS A O 6
ATOM 3427 N N . GLU A 1 1 ? -6.211 -2.834 -2.874 1.00 0.00 1 GLU A N 7
ATOM 3428 C CA . GLU A 1 1 ? -6.097 -2.998 -4.334 1.00 0.00 1 GLU A CA 7
ATOM 3429 C C . GLU A 1 1 ? -4.821 -2.214 -4.965 1.00 0.00 1 GLU A C 7
ATOM 3430 O O . GLU A 1 1 ? -4.905 -1.132 -5.572 1.00 0.00 1 GLU A O 7
ATOM 3444 N N . LYS A 1 2 ? -3.627 -2.815 -4.872 1.00 0.00 2 LYS A N 7
ATOM 3445 C CA . LYS A 1 2 ? -2.472 -2.468 -5.685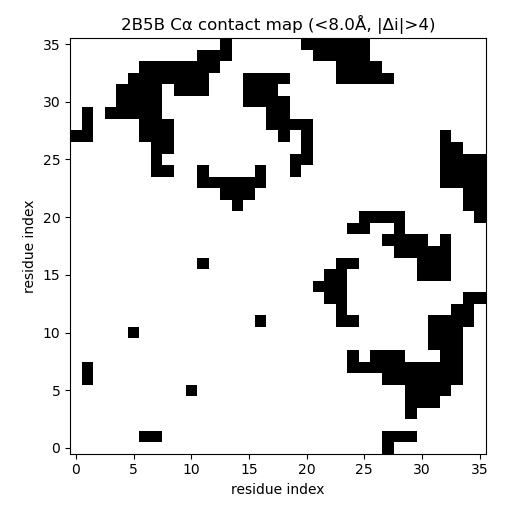 1.00 0.00 2 LYS A CA 7
ATOM 3446 C C . LYS A 1 2 ? -2.480 -3.337 -6.978 1.00 0.00 2 LYS A C 7
ATOM 3447 O O . LYS A 1 2 ? -2.106 -4.521 -7.033 1.00 0.00 2 LYS A O 7
ATOM 3465 N N . LYS A 1 3 ? -2.954 -2.788 -8.091 1.00 0.00 3 LYS A N 7
ATOM 3466 C CA . LYS A 1 3 ? -3.146 -3.568 -9.329 1.00 0.00 3 LYS A CA 7
ATOM 3467 C C . LYS A 1 3 ? -2.154 -3.202 -10.493 1.00 0.00 3 LYS A C 7
ATOM 3468 O O . LYS A 1 3 ? -2.567 -2.450 -11.403 1.00 0.00 3 LYS A O 7
ATOM 3486 N N . CYS A 1 4 ? -0.962 -3.815 -10.554 1.00 0.00 4 CYS A N 7
ATOM 3487 C CA . CYS A 1 4 ? 0.113 -3.448 -11.547 1.00 0.00 4 CYS A CA 7
ATOM 3488 C C . CYS A 1 4 ? 0.129 -4.268 -12.953 1.00 0.00 4 CYS A C 7
ATOM 3489 O O . CYS A 1 4 ? -0.717 -5.179 -13.199 1.00 0.00 4 CYS A O 7
ATOM 3496 N N . PRO A 1 5 ? 1.122 -4.094 -13.945 1.00 0.00 5 PRO A N 7
ATOM 3497 C CA . PRO A 1 5 ? 2.370 -3.290 -13.834 1.00 0.00 5 PRO A CA 7
ATOM 3498 C C . PRO A 1 5 ? 2.392 -1.720 -13.457 1.00 0.00 5 PRO A C 7
ATOM 3499 O O . PRO A 1 5 ? 3.400 -1.251 -12.931 1.00 0.00 5 PRO A O 7
ATOM 3510 N N . GLY A 1 6 ? 1.388 -0.925 -13.775 1.00 0.00 6 GLY A N 7
ATOM 3511 C CA . GLY A 1 6 ? 1.259 0.535 -13.654 1.00 0.00 6 GLY A CA 7
ATOM 3512 C C . GLY A 1 6 ? 0.050 1.059 -12.914 1.00 0.00 6 GLY A C 7
ATOM 3513 O O . GLY A 1 6 ? -1.033 1.083 -13.547 1.00 0.00 6 GLY A O 7
ATOM 3517 N N . ARG A 1 7 ? 0.174 1.476 -11.663 1.00 0.00 7 ARG A N 7
ATOM 3518 C CA . ARG A 1 7 ? -0.976 1.859 -10.815 1.00 0.00 7 ARG A CA 7
ATOM 3519 C C . ARG A 1 7 ? -0.510 2.926 -9.814 1.00 0.00 7 ARG A C 7
ATOM 3520 O O . ARG A 1 7 ? 0.534 2.724 -9.164 1.00 0.00 7 ARG A O 7
ATOM 3540 N N . CYS A 1 8 ? -1.247 4.007 -9.485 1.00 0.00 8 CYS A N 7
ATOM 3541 C CA . CYS A 1 8 ? -1.315 4.546 -8.074 1.00 0.00 8 CYS A CA 7
ATOM 3542 C C . CYS A 1 8 ? -2.746 4.868 -7.539 1.00 0.00 8 CYS A C 7
ATOM 3543 O O . CYS A 1 8 ? -3.196 4.481 -6.484 1.00 0.00 8 CYS A O 7
ATOM 3550 N N . THR A 1 9 ? -3.449 5.665 -8.357 1.00 0.00 9 THR A N 7
ATOM 3551 C CA . THR A 1 9 ? -4.927 5.323 -8.555 1.00 0.00 9 THR A CA 7
ATOM 3552 C C . THR A 1 9 ? -5.270 4.965 -10.080 1.00 0.00 9 THR A C 7
ATOM 3553 O O . THR A 1 9 ? -5.522 3.780 -10.452 1.00 0.00 9 THR A O 7
ATOM 3564 N N . LEU A 1 10 ? -5.057 5.948 -10.921 1.00 0.00 10 LEU A N 7
ATOM 3565 C CA . LEU A 1 10 ? -4.870 5.817 -12.439 1.00 0.00 10 LEU A CA 7
ATOM 3566 C C . LE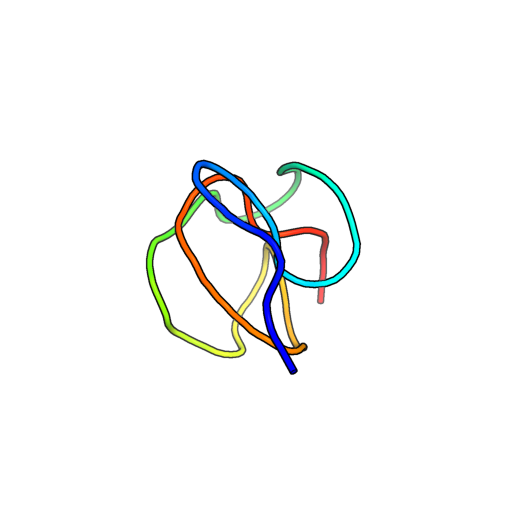U A 1 10 ? -3.387 6.135 -12.865 1.00 0.00 10 LEU A C 7
ATOM 3567 O O . LEU A 1 10 ? -2.405 6.081 -12.146 1.00 0.00 10 LEU A O 7
ATOM 3583 N N . LYS A 1 11 ? -3.167 6.372 -14.118 1.00 0.00 11 LYS A N 7
ATOM 3584 C CA . LYS A 1 11 ? -1.811 6.625 -14.754 1.00 0.00 11 LYS A CA 7
ATOM 3585 C C . LYS A 1 11 ? -1.156 8.008 -14.553 1.00 0.00 11 LYS A C 7
ATOM 3586 O O . LYS A 1 11 ? -1.746 8.934 -14.002 1.00 0.00 11 LYS A O 7
ATOM 3604 N N . CYS A 1 12 ? 0.110 8.144 -14.913 1.00 0.00 12 CYS A N 7
ATOM 3605 C CA . CYS A 1 12 ? 0.994 9.278 -14.607 1.00 0.00 12 CYS A CA 7
ATOM 3606 C C . CYS A 1 12 ? 0.810 10.561 -15.490 1.00 0.00 12 CYS A C 7
ATOM 3607 O O . CYS A 1 12 ? 0.060 10.530 -16.458 1.00 0.00 12 CYS A O 7
ATOM 3614 N N . GLY A 1 13 ? 1.296 11.655 -14.888 1.00 0.00 13 GLY A N 7
ATOM 3615 C CA . GLY A 1 13 ? 0.974 13.043 -15.321 1.00 0.00 13 GLY A CA 7
ATOM 3616 C C . GLY A 1 13 ? 2.004 14.106 -14.891 1.00 0.00 13 GLY A C 7
ATOM 3617 O O . GLY A 1 13 ? 2.886 14.450 -15.668 1.00 0.00 13 GLY A O 7
ATOM 3621 N N . LYS A 1 14 ? 1.959 14.491 -13.594 1.00 0.00 14 LYS A N 7
ATOM 3622 C CA . LYS A 1 14 ? 2.717 15.656 -13.054 1.00 0.00 14 LYS A CA 7
ATOM 3623 C C . LYS A 1 14 ? 4.248 15.497 -13.088 1.00 0.00 14 LYS A C 7
ATOM 3624 O O . LYS A 1 14 ? 4.785 15.901 -14.093 1.00 0.00 14 LYS A O 7
ATOM 3642 N N . HIS A 1 15 ? 4.802 14.762 -12.093 1.00 0.00 15 HIS A N 7
ATOM 3643 C CA . HIS A 1 15 ? 6.236 14.321 -12.289 1.00 0.00 15 HIS A CA 7
ATOM 3644 C C . HIS A 1 15 ? 6.484 12.821 -11.949 1.00 0.00 15 HIS A C 7
ATOM 3645 O O . HIS A 1 15 ? 6.358 12.290 -10.847 1.00 0.00 15 HIS A O 7
ATOM 3659 N N . GLU A 1 16 ? 6.667 12.087 -13.051 1.00 0.00 16 GLU A N 7
ATOM 3660 C CA . GLU A 1 16 ? 6.209 10.658 -13.280 1.00 0.00 16 GLU A CA 7
ATOM 3661 C C . GLU A 1 16 ? 7.308 9.623 -12.808 1.00 0.00 16 GLU A C 7
ATOM 3662 O O . GLU A 1 16 ? 8.327 9.418 -13.432 1.00 0.00 16 GLU A O 7
ATOM 3675 N N . ARG A 1 17 ? 7.033 9.023 -11.639 1.00 0.00 17 ARG A N 7
ATOM 3676 C CA . ARG A 1 17 ? 8.087 8.455 -10.724 1.00 0.00 17 ARG A CA 7
ATOM 3677 C C . ARG A 1 17 ? 7.751 7.113 -10.061 1.00 0.00 17 ARG A C 7
ATOM 3678 O O . ARG A 1 17 ? 6.555 6.920 -9.838 1.00 0.00 17 ARG A O 7
ATOM 3698 N N . PRO A 1 18 ? 8.672 6.195 -9.706 1.00 0.00 18 PRO A N 7
ATOM 3699 C CA . PRO A 1 18 ? 8.149 4.942 -9.092 1.00 0.00 18 PRO A CA 7
ATOM 3700 C C . PRO A 1 18 ? 8.086 4.896 -7.559 1.00 0.00 18 PRO A C 7
ATOM 3701 O O . PRO A 1 18 ? 9.092 5.123 -6.950 1.00 0.00 18 PRO A O 7
ATOM 3712 N N . THR A 1 19 ? 6.990 4.423 -6.886 1.00 0.00 19 THR A N 7
ATOM 3713 C CA . THR A 1 19 ? 7.011 4.165 -5.380 1.00 0.00 19 THR A CA 7
ATOM 3714 C C . THR A 1 19 ? 7.024 5.465 -4.513 1.00 0.00 19 THR A C 7
ATOM 3715 O O . THR A 1 19 ? 6.374 5.467 -3.436 1.00 0.00 19 THR A O 7
ATOM 3726 N N . LEU A 1 20 ? 7.501 6.688 -4.848 1.00 0.00 20 LEU A N 7
ATOM 3727 C CA . LEU A 1 20 ? 7.671 7.838 -3.942 1.00 0.00 20 LEU A CA 7
ATOM 3728 C C . LEU A 1 20 ? 6.305 8.572 -3.626 1.00 0.00 20 LEU A C 7
ATOM 3729 O O . LEU A 1 20 ? 5.546 8.906 -4.535 1.00 0.00 20 LEU A O 7
ATOM 3745 N N . PRO A 1 21 ? 6.073 8.955 -2.352 1.00 0.00 21 PRO A N 7
ATOM 3746 C CA . PRO A 1 21 ? 4.876 9.798 -2.089 1.00 0.00 21 PRO A CA 7
ATOM 3747 C C . PRO A 1 21 ? 4.958 11.333 -2.474 1.00 0.00 21 PRO A C 7
ATOM 3748 O O . PRO A 1 21 ? 5.439 12.153 -1.680 1.00 0.00 21 PRO A O 7
ATOM 3759 N N . TYR A 1 22 ? 4.699 11.705 -3.707 1.00 0.00 22 TYR A N 7
ATOM 3760 C CA . TYR A 1 22 ? 5.492 12.693 -4.481 1.00 0.00 22 TYR A CA 7
ATOM 3761 C C . TYR A 1 22 ? 4.729 13.867 -5.251 1.00 0.00 22 TYR A C 7
ATOM 3762 O O . TYR A 1 22 ? 4.580 14.904 -4.653 1.00 0.00 22 TYR A O 7
ATOM 3780 N N . ASN A 1 23 ? 4.508 13.624 -6.551 1.00 0.00 23 ASN A N 7
ATOM 3781 C CA . ASN A 1 23 ? 4.065 14.678 -7.581 1.00 0.00 23 ASN A CA 7
ATOM 3782 C C . ASN A 1 23 ? 3.068 14.058 -8.655 1.00 0.00 23 ASN A C 7
ATOM 3783 O O . ASN A 1 23 ? 1.924 14.438 -8.804 1.00 0.00 23 ASN A O 7
ATOM 3794 N N . CYS A 1 24 ? 3.512 13.022 -9.364 1.00 0.00 24 CYS A N 7
ATOM 3795 C CA . CYS A 1 24 ? 2.764 11.767 -9.637 1.00 0.00 24 CYS A CA 7
ATOM 3796 C C . CYS A 1 24 ? 2.419 10.954 -8.295 1.00 0.00 24 CYS A C 7
ATOM 3797 O O . CYS A 1 24 ? 2.710 11.459 -7.190 1.00 0.00 24 CYS A O 7
ATOM 3804 N N . GLY A 1 25 ? 1.901 9.741 -8.392 1.00 0.00 25 GLY A N 7
ATOM 3805 C CA . GLY A 1 25 ? 1.096 9.041 -7.279 1.00 0.00 25 GLY A CA 7
ATOM 3806 C C . GLY A 1 25 ? 1.478 9.308 -5.749 1.00 0.00 25 GLY A C 7
ATOM 3807 O O . GLY A 1 25 ? 2.381 8.649 -5.285 1.00 0.00 25 GLY A O 7
ATOM 3811 N N . LYS A 1 26 ? 0.605 9.913 -4.960 1.00 0.00 26 LYS A N 7
ATOM 3812 C CA . LYS A 1 26 ? 0.738 9.844 -3.470 1.00 0.00 26 LYS A CA 7
ATOM 3813 C C . LYS A 1 26 ? -0.258 8.733 -2.854 1.00 0.00 26 LYS A C 7
ATOM 3814 O O . LYS A 1 26 ? -1.061 9.006 -1.940 1.00 0.00 26 LYS A O 7
ATOM 3832 N N . TYR A 1 27 ? -0.357 7.535 -3.428 1.00 0.00 27 TYR A N 7
ATOM 3833 C CA . TYR A 1 27 ? -1.525 6.610 -3.317 1.00 0.00 27 TYR A CA 7
ATOM 3834 C C . TYR A 1 27 ? -1.182 5.113 -3.012 1.00 0.00 27 TYR A C 7
ATOM 3835 O O . TYR A 1 27 ? -0.984 4.845 -1.812 1.00 0.00 27 TYR A O 7
ATOM 3853 N N . ILE A 1 28 ? -1.133 4.204 -3.988 1.00 0.00 28 ILE A N 7
ATOM 3854 C CA . ILE A 1 28 ? -0.432 2.893 -3.909 1.00 0.00 28 ILE A CA 7
ATOM 3855 C C . ILE A 1 28 ? 0.586 2.627 -5.065 1.00 0.00 28 ILE A C 7
ATOM 3856 O O . ILE A 1 28 ? 0.283 2.032 -6.099 1.00 0.00 28 ILE A O 7
ATOM 3872 N N . CYS A 1 29 ? 1.845 3.031 -4.985 1.00 0.00 29 CYS A N 7
ATOM 3873 C CA . CYS A 1 29 ? 2.614 3.414 -6.210 1.00 0.00 29 CYS A CA 7
ATOM 3874 C C . CYS A 1 29 ? 3.474 2.310 -6.887 1.00 0.00 29 CYS A C 7
ATOM 3875 O O . CYS A 1 29 ? 4.593 2.000 -6.469 1.00 0.00 29 CYS A O 7
ATOM 3882 N N . CYS A 1 30 ? 2.985 1.816 -8.024 1.00 0.00 30 CYS A N 7
ATOM 3883 C CA . CYS A 1 30 ? 3.866 1.096 -9.033 1.00 0.00 30 CYS A CA 7
ATOM 3884 C C . CYS A 1 30 ? 4.661 1.967 -10.037 1.00 0.00 30 CYS A C 7
ATOM 3885 O O . CYS A 1 30 ? 5.611 2.570 -9.493 1.00 0.00 30 CYS A O 7
ATOM 3892 N N . VAL A 1 31 ? 4.382 2.164 -11.409 1.00 0.00 31 VAL A N 7
ATOM 3893 C CA . VAL A 1 31 ? 5.229 3.080 -12.219 1.00 0.00 31 VAL A CA 7
ATOM 3894 C C . VAL A 1 31 ? 4.431 4.079 -13.232 1.00 0.00 31 VAL A C 7
ATOM 3895 O O . VAL A 1 31 ? 4.740 5.279 -13.238 1.00 0.00 31 VAL A O 7
ATOM 3908 N N . PRO A 1 32 ? 3.321 3.645 -13.981 1.00 0.00 32 PRO A N 7
ATOM 3909 C CA . PRO A 1 32 ? 2.262 4.666 -14.306 1.00 0.00 32 PRO A CA 7
ATOM 3910 C C . PRO A 1 32 ? 1.415 5.087 -13.087 1.00 0.00 32 PRO A C 7
ATOM 3911 O O . PRO A 1 32 ? 0.246 4.801 -12.994 1.00 0.00 32 PRO A O 7
ATOM 3922 N N . VAL A 1 33 ? 2.058 5.825 -12.155 1.00 0.00 33 VAL A N 7
ATOM 3923 C CA . VAL A 1 33 ? 1.392 6.232 -10.910 1.00 0.00 33 VAL A CA 7
ATOM 3924 C C . VAL A 1 33 ? 0.411 7.458 -10.960 1.00 0.00 33 VAL A C 7
ATOM 3925 O O . VAL A 1 33 ? 0.683 8.332 -11.703 1.00 0.00 33 VAL A O 7
ATOM 3938 N N . LYS A 1 34 ? -0.731 7.629 -10.315 1.00 0.00 34 LYS A N 7
ATOM 3939 C CA . LYS A 1 34 ? -1.525 8.877 -10.407 1.00 0.00 34 LYS A CA 7
ATOM 3940 C C . LYS A 1 34 ? -0.890 10.239 -9.969 1.00 0.00 34 LYS A C 7
ATOM 3941 O O . LYS A 1 34 ? 0.096 10.613 -10.577 1.00 0.00 34 LYS A O 7
ATOM 3959 N N . VAL A 1 35 ? -1.351 10.932 -8.924 1.00 0.00 35 VAL A N 7
ATOM 3960 C CA . VAL A 1 35 ? -0.828 12.353 -8.619 1.00 0.00 35 VAL A CA 7
ATOM 3961 C C . VAL A 1 35 ? -0.577 12.620 -7.074 1.00 0.00 35 VAL A C 7
ATOM 3962 O O . VAL A 1 35 ? -1.126 11.971 -6.194 1.00 0.00 35 VAL A O 7
ATOM 3975 N N . LYS A 1 36 ? 0.204 13.666 -6.697 1.00 0.00 36 LYS A N 7
ATOM 3976 C CA . LYS A 1 36 ? 0.115 14.254 -5.277 1.00 0.00 36 LYS A CA 7
ATOM 3977 C C . LYS A 1 36 ? -1.345 14.604 -4.734 1.00 0.00 36 LYS A C 7
ATOM 3978 O O . LYS A 1 36 ? -2.062 15.407 -5.231 1.00 0.00 36 LYS A O 7
ATOM 3998 N N . GLU A 1 1 ? -4.323 -3.143 -2.203 1.00 0.00 1 GLU A N 8
ATOM 3999 C CA . GLU A 1 1 ? -3.976 -3.896 -3.396 1.00 0.00 1 GLU A CA 8
ATOM 4000 C C . GLU A 1 1 ? -3.792 -2.986 -4.750 1.00 0.00 1 GLU A C 8
ATOM 4001 O O . GLU A 1 1 ? -4.772 -2.607 -5.381 1.00 0.00 1 GLU A O 8
ATOM 4015 N N . LYS A 1 2 ? -2.575 -2.923 -5.265 1.00 0.00 2 LYS A N 8
ATOM 4016 C CA . LYS A 1 2 ? -2.245 -2.150 -6.486 1.00 0.00 2 LYS A CA 8
ATOM 4017 C C . LYS A 1 2 ? -2.235 -3.013 -7.810 1.00 0.00 2 LYS A C 8
ATOM 4018 O O . LYS A 1 2 ? -1.574 -4.062 -7.882 1.00 0.00 2 LYS A O 8
ATOM 4036 N N . LYS A 1 3 ? -3.221 -2.747 -8.711 1.00 0.00 3 LYS A N 8
ATOM 4037 C CA . LYS A 1 3 ? -3.480 -3.661 -9.853 1.00 0.00 3 LYS A CA 8
ATOM 4038 C C . LYS A 1 3 ? -2.513 -3.345 -11.090 1.00 0.00 3 LYS A C 8
ATOM 4039 O O . LYS A 1 3 ? -2.891 -2.576 -11.959 1.00 0.00 3 LYS A O 8
ATOM 4057 N N . CYS A 1 4 ? -1.335 -3.920 -11.043 1.00 0.00 4 CYS A N 8
ATOM 4058 C CA . CYS A 1 4 ? -0.209 -3.392 -11.886 1.00 0.00 4 CYS A CA 8
ATOM 4059 C C . CYS A 1 4 ? -0.100 -4.145 -13.271 1.00 0.00 4 CYS A C 8
ATOM 4060 O O . CYS A 1 4 ? -0.797 -5.185 -13.386 1.00 0.00 4 CYS A O 8
ATOM 4067 N N . PRO A 1 5 ? 0.645 -3.618 -14.275 1.00 0.00 5 PRO A N 8
ATOM 4068 C CA . PRO A 1 5 ? 1.898 -2.804 -14.077 1.00 0.00 5 PRO A CA 8
ATOM 4069 C C . PRO A 1 5 ? 1.816 -1.269 -13.768 1.00 0.00 5 PRO A C 8
ATOM 4070 O O . PRO A 1 5 ? 2.782 -0.708 -13.229 1.00 0.00 5 PRO A O 8
ATOM 4081 N N . GLY A 1 6 ? 0.823 -0.541 -14.080 1.00 0.00 6 GLY A N 8
ATOM 4082 C CA . GLY A 1 6 ? 0.652 0.898 -13.765 1.00 0.00 6 GLY A CA 8
ATOM 4083 C C . GLY A 1 6 ? -0.596 1.151 -12.875 1.00 0.00 6 GLY A C 8
ATOM 4084 O O . GLY A 1 6 ? -1.714 0.872 -13.293 1.00 0.00 6 GLY A O 8
ATOM 4088 N N . ARG A 1 7 ? -0.424 1.600 -11.656 1.00 0.00 7 ARG A N 8
ATOM 4089 C CA . ARG A 1 7 ? -1.517 1.920 -10.713 1.00 0.00 7 ARG A CA 8
ATOM 4090 C C . ARG A 1 7 ? -0.957 2.698 -9.467 1.00 0.00 7 ARG A C 8
ATOM 4091 O O . ARG A 1 7 ? -0.051 2.277 -8.777 1.00 0.00 7 ARG A O 8
ATOM 4111 N N . CYS A 1 8 ? -1.349 3.958 -9.248 1.00 0.00 8 CYS A N 8
ATOM 4112 C CA . CYS A 1 8 ? -1.450 4.513 -7.758 1.00 0.00 8 CYS A CA 8
ATOM 4113 C C . CYS A 1 8 ? -2.941 4.900 -7.362 1.00 0.00 8 CYS A C 8
ATOM 4114 O O . CYS A 1 8 ? -3.466 4.578 -6.316 1.00 0.00 8 CYS A O 8
ATOM 4121 N N . THR A 1 9 ? -3.733 5.638 -8.230 1.00 0.00 9 THR A N 8
ATOM 4122 C CA . THR A 1 9 ? -4.907 4.889 -8.920 1.00 0.00 9 THR A CA 8
ATOM 4123 C C . THR A 1 9 ? -4.747 4.934 -10.514 1.00 0.00 9 THR A C 8
ATOM 4124 O O . THR A 1 9 ? -4.447 3.902 -11.115 1.00 0.00 9 THR A O 8
ATOM 4135 N N . LEU A 1 10 ? -5.035 6.124 -11.244 1.00 0.00 10 LEU A N 8
ATOM 4136 C CA . LEU A 1 10 ? -4.763 6.222 -12.703 1.00 0.00 10 LEU A CA 8
ATOM 4137 C C . LEU A 1 10 ? -3.248 6.286 -13.234 1.00 0.00 10 LEU A C 8
ATOM 4138 O O . LEU A 1 10 ? -2.399 5.804 -12.487 1.00 0.00 10 LEU A O 8
ATOM 4154 N N . LYS A 1 11 ? -2.968 6.769 -14.473 1.00 0.00 11 LYS A N 8
ATOM 4155 C CA . LYS A 1 11 ? -1.621 6.911 -15.067 1.00 0.00 11 LYS A CA 8
ATOM 4156 C C . LYS A 1 11 ? -0.876 8.280 -14.905 1.00 0.00 11 LYS A C 8
ATOM 4157 O O . LYS A 1 11 ? -1.416 9.229 -14.302 1.00 0.00 11 LYS A O 8
ATOM 4175 N N . CYS A 1 12 ? 0.407 8.428 -15.261 1.00 0.00 12 CYS A N 8
ATOM 4176 C CA . CYS A 1 12 ? 1.387 9.525 -14.819 1.00 0.00 12 CYS A CA 8
ATOM 4177 C C . CYS A 1 12 ? 1.310 10.901 -15.532 1.00 0.00 12 CYS A C 8
ATOM 4178 O O . CYS A 1 12 ? 0.835 11.078 -16.637 1.00 0.00 12 CYS A O 8
ATOM 4185 N N . GLY A 1 13 ? 1.743 11.961 -14.860 1.00 0.00 13 GLY A N 8
ATOM 4186 C CA . GLY A 1 13 ? 1.417 13.397 -15.243 1.00 0.00 13 GLY A CA 8
ATOM 4187 C C . GLY A 1 13 ? 2.506 14.392 -14.783 1.00 0.00 13 GLY A C 8
ATOM 4188 O O . GLY A 1 13 ? 3.390 14.782 -15.541 1.00 0.00 13 GLY A O 8
ATOM 4192 N N . LYS A 1 14 ? 2.394 14.757 -13.434 1.00 0.00 14 LYS A N 8
ATOM 4193 C CA . LYS A 1 14 ? 3.253 15.848 -12.896 1.00 0.00 14 LYS A CA 8
ATOM 4194 C C . LYS A 1 14 ? 4.840 15.617 -12.724 1.00 0.00 14 LYS A C 8
ATOM 4195 O O . LYS A 1 14 ? 5.547 16.509 -13.131 1.00 0.00 14 LYS A O 8
ATOM 4213 N N . HIS A 1 15 ? 5.336 14.575 -12.079 1.00 0.00 15 HIS A N 8
ATOM 4214 C CA . HIS A 1 15 ? 6.764 14.177 -12.200 1.00 0.00 15 HIS A CA 8
ATOM 4215 C C . HIS A 1 15 ? 6.799 12.663 -12.013 1.00 0.00 15 HIS A C 8
ATOM 4216 O O . HIS A 1 15 ? 6.532 12.161 -10.945 1.00 0.00 15 HIS A O 8
ATOM 4230 N N . GLU A 1 16 ? 6.909 11.939 -13.146 1.00 0.00 16 GLU A N 8
ATOM 4231 C CA . GLU A 1 16 ? 6.292 10.594 -13.322 1.00 0.00 16 GLU A CA 8
ATOM 4232 C C . GLU A 1 16 ? 7.165 9.441 -12.575 1.00 0.00 16 GLU A C 8
ATOM 4233 O O . GLU A 1 16 ? 8.212 9.026 -13.106 1.00 0.00 16 GLU A O 8
ATOM 4246 N N . ARG A 1 17 ? 6.657 8.959 -11.446 1.00 0.00 17 ARG A N 8
ATOM 4247 C CA . ARG A 1 17 ? 7.520 8.364 -10.388 1.00 0.00 17 ARG A CA 8
ATOM 4248 C C . ARG A 1 17 ? 7.226 6.980 -9.757 1.00 0.00 17 ARG A C 8
ATOM 4249 O O . ARG A 1 17 ? 6.202 6.821 -9.123 1.00 0.00 17 ARG A O 8
ATOM 4269 N N . PRO A 1 18 ? 8.146 5.972 -9.724 1.00 0.00 18 PRO A N 8
ATOM 4270 C CA . PRO A 1 18 ? 7.896 4.584 -9.114 1.00 0.00 18 PRO A CA 8
ATOM 4271 C C . PRO A 1 18 ? 7.797 4.509 -7.532 1.00 0.00 18 PRO A C 8
ATOM 4272 O O . PRO A 1 18 ? 8.775 4.910 -6.910 1.00 0.00 18 PRO A O 8
ATOM 4283 N N . THR A 1 19 ? 6.670 3.992 -6.897 1.00 0.00 19 THR A N 8
ATOM 4284 C CA . THR A 1 19 ? 6.480 3.921 -5.407 1.00 0.00 19 THR A CA 8
ATOM 4285 C C . THR A 1 19 ? 6.425 5.205 -4.545 1.00 0.00 19 THR A C 8
ATOM 4286 O O . THR A 1 19 ? 5.642 5.173 -3.578 1.00 0.00 19 THR A O 8
ATOM 4297 N N . LEU A 1 20 ? 7.211 6.232 -4.831 1.00 0.00 20 LEU A N 8
ATOM 4298 C CA . LEU A 1 20 ? 7.489 7.366 -3.972 1.00 0.00 20 LEU A CA 8
ATOM 4299 C C . LEU A 1 20 ? 6.173 8.192 -3.704 1.00 0.00 20 LEU A C 8
ATOM 4300 O O . LEU A 1 20 ? 5.477 8.502 -4.685 1.00 0.00 20 LEU A O 8
ATOM 4316 N N . PRO A 1 21 ? 5.826 8.660 -2.454 1.00 0.00 21 PRO A N 8
ATOM 4317 C CA . PRO A 1 21 ? 4.572 9.536 -2.178 1.00 0.00 21 PRO A CA 8
ATOM 4318 C C . PRO A 1 21 ? 4.812 11.053 -2.471 1.00 0.00 21 PRO A C 8
ATOM 4319 O O . PRO A 1 21 ? 5.237 11.760 -1.552 1.00 0.00 21 PRO A O 8
ATOM 4330 N N . TYR A 1 22 ? 4.392 11.508 -3.663 1.00 0.00 22 TYR A N 8
ATOM 4331 C CA . TYR A 1 22 ? 5.336 12.446 -4.347 1.00 0.00 22 TYR A CA 8
ATOM 4332 C C . TYR A 1 22 ? 4.674 13.651 -5.146 1.00 0.00 22 TYR A C 8
ATOM 4333 O O . TYR A 1 22 ? 4.719 14.796 -4.681 1.00 0.00 22 TYR A O 8
ATOM 4351 N N . ASN A 1 23 ? 4.450 13.384 -6.464 1.00 0.00 23 ASN A N 8
ATOM 4352 C CA . ASN A 1 23 ? 4.138 14.428 -7.454 1.00 0.00 23 ASN A CA 8
ATOM 4353 C C . ASN A 1 23 ? 3.311 13.842 -8.644 1.00 0.00 23 ASN A C 8
ATOM 4354 O O . ASN A 1 23 ? 2.185 14.271 -8.911 1.00 0.00 23 ASN A O 8
ATOM 4365 N N . CYS A 1 24 ? 3.844 12.889 -9.366 1.00 0.00 24 CYS A N 8
ATOM 4366 C CA . CYS A 1 24 ? 3.087 11.643 -9.633 1.00 0.00 24 CYS A CA 8
ATOM 4367 C C . CYS A 1 24 ? 2.823 10.772 -8.377 1.00 0.00 24 CYS A C 8
ATOM 4368 O O . CYS A 1 24 ? 3.378 10.959 -7.289 1.00 0.00 24 CYS A O 8
ATOM 4375 N N . GLY A 1 25 ? 1.923 9.795 -8.452 1.00 0.00 25 GLY A N 8
ATOM 4376 C CA . GLY A 1 25 ? 1.041 9.408 -7.315 1.00 0.00 25 GLY A CA 8
ATOM 4377 C C . GLY A 1 25 ? 1.345 9.445 -5.813 1.00 0.00 25 GLY A C 8
ATOM 4378 O O . GLY A 1 25 ? 2.267 8.738 -5.344 1.00 0.00 25 GLY A O 8
ATOM 4382 N N . LYS A 1 26 ? 0.517 10.090 -5.049 1.00 0.00 26 LYS A N 8
ATOM 4383 C CA . LYS A 1 26 ? 0.575 10.108 -3.551 1.00 0.00 26 LYS A CA 8
ATOM 4384 C C . LYS A 1 26 ? -0.244 8.933 -2.726 1.00 0.00 26 LYS A C 8
ATOM 4385 O O . LYS A 1 26 ? -0.654 9.152 -1.579 1.00 0.00 26 LYS A O 8
ATOM 4403 N N . TYR A 1 27 ? -0.446 7.810 -3.390 1.00 0.00 27 TYR A N 8
ATOM 4404 C CA . TYR A 1 27 ? -1.609 6.878 -3.071 1.00 0.00 27 TYR A CA 8
ATOM 4405 C C . TYR A 1 27 ? -1.027 5.436 -2.971 1.00 0.00 27 TYR A C 8
ATOM 4406 O O . TYR A 1 27 ? -0.208 5.250 -2.054 1.00 0.00 27 TYR A O 8
ATOM 4424 N N . ILE A 1 28 ? -1.403 4.438 -3.820 1.00 0.00 28 ILE A N 8
ATOM 4425 C CA . ILE A 1 28 ? -0.963 2.920 -3.737 1.00 0.00 28 ILE A CA 8
ATOM 4426 C C . ILE A 1 28 ? 0.044 2.617 -4.891 1.00 0.00 28 ILE A C 8
ATOM 4427 O O . ILE A 1 28 ? -0.201 1.856 -5.779 1.00 0.00 28 ILE A O 8
ATOM 4443 N N . CYS A 1 29 ? 1.254 3.226 -4.906 1.00 0.00 29 CYS A N 8
ATOM 4444 C CA . CYS A 1 29 ? 1.999 3.436 -6.151 1.00 0.00 29 CYS A CA 8
ATOM 4445 C C . CYS A 1 29 ? 2.875 2.254 -6.729 1.00 0.00 29 CYS A C 8
ATOM 4446 O O . CYS A 1 29 ? 3.876 1.936 -6.140 1.00 0.00 29 CYS A O 8
ATOM 4453 N N . CYS A 1 30 ? 2.508 1.783 -7.897 1.00 0.00 30 CYS A N 8
ATOM 4454 C CA . CYS A 1 30 ? 3.308 1.010 -8.897 1.00 0.00 30 CYS A CA 8
ATOM 4455 C C . CYS A 1 30 ? 4.250 2.012 -9.694 1.00 0.00 30 CYS A C 8
ATOM 4456 O O . CYS A 1 30 ? 5.033 2.704 -9.064 1.00 0.00 30 CYS A O 8
ATOM 4463 N N . VAL A 1 31 ? 4.152 2.144 -11.055 1.00 0.00 31 VAL A N 8
ATOM 4464 C CA . VAL A 1 31 ? 5.079 2.998 -11.848 1.00 0.00 31 VAL A CA 8
ATOM 4465 C C . VAL A 1 31 ? 4.381 3.927 -12.932 1.00 0.00 31 VAL A C 8
ATOM 4466 O O . VAL A 1 31 ? 4.673 5.121 -12.926 1.00 0.00 31 VAL A O 8
ATOM 4479 N N . PRO A 1 32 ? 3.437 3.561 -13.807 1.00 0.00 32 PRO A N 8
ATOM 4480 C CA . PRO A 1 32 ? 2.384 4.523 -14.157 1.00 0.00 32 PRO A CA 8
ATOM 4481 C C . PRO A 1 32 ? 1.368 4.950 -13.049 1.00 0.00 32 PRO A C 8
ATOM 4482 O O . PRO A 1 32 ? 0.177 4.657 -13.044 1.00 0.00 32 PRO A O 8
ATOM 4493 N N . VAL A 1 33 ? 1.897 5.629 -12.011 1.00 0.00 33 VAL A N 8
ATOM 4494 C CA . VAL A 1 33 ? 1.124 6.204 -10.838 1.00 0.00 33 VAL A CA 8
ATOM 4495 C C . VAL A 1 33 ? 0.342 7.529 -11.056 1.00 0.00 33 VAL A C 8
ATOM 4496 O O . VAL A 1 33 ? 0.823 8.395 -11.749 1.00 0.00 33 VAL A O 8
ATOM 4509 N N . LYS A 1 34 ? -0.904 7.752 -10.490 1.00 0.00 34 LYS A N 8
ATOM 4510 C CA . LYS A 1 34 ? -1.576 9.082 -10.475 1.00 0.00 34 LYS A CA 8
ATOM 4511 C C . LYS A 1 34 ? -0.832 10.437 -10.053 1.00 0.00 34 LYS A C 8
ATOM 4512 O O . LYS A 1 34 ? 0.136 10.841 -10.798 1.00 0.00 34 LYS A O 8
ATOM 4530 N N . VAL A 1 35 ? -1.351 11.287 -9.078 1.00 0.00 35 VAL A N 8
ATOM 4531 C CA . VAL A 1 35 ? -0.688 12.637 -8.883 1.00 0.00 35 VAL A CA 8
ATOM 4532 C C . VAL A 1 35 ? -0.468 12.880 -7.345 1.00 0.00 35 VAL A C 8
ATOM 4533 O O . VAL A 1 35 ? -1.009 12.185 -6.531 1.00 0.00 35 VAL A O 8
ATOM 4546 N N . LYS A 1 36 ? 0.168 14.035 -6.952 1.00 0.00 36 LYS A N 8
ATOM 4547 C CA . LYS A 1 36 ? -0.034 14.652 -5.596 1.00 0.00 36 LYS A CA 8
ATOM 4548 C C . LYS A 1 36 ? -1.440 15.417 -5.491 1.00 0.00 36 LYS A C 8
ATOM 4549 O O . LYS A 1 36 ? -2.044 16.021 -6.424 1.00 0.00 36 LYS A O 8
ATOM 4569 N N . GLU A 1 1 ? -5.526 -2.280 -2.448 1.00 0.00 1 GLU A N 9
ATOM 4570 C CA . GLU A 1 1 ? -6.119 -2.686 -3.787 1.00 0.00 1 GLU A CA 9
ATOM 4571 C C . GLU A 1 1 ? -5.135 -2.403 -5.041 1.00 0.00 1 GLU A C 9
ATOM 4572 O O . GLU A 1 1 ? -5.435 -1.660 -5.987 1.00 0.00 1 GLU A O 9
ATOM 4586 N N . LYS A 1 2 ? -3.934 -2.897 -5.009 1.00 0.00 2 LYS A N 9
ATOM 4587 C CA . LYS A 1 2 ? -2.806 -2.351 -5.823 1.00 0.00 2 LYS A CA 9
ATOM 4588 C C . LYS A 1 2 ? -2.636 -3.030 -7.230 1.00 0.00 2 LYS A C 9
ATOM 4589 O O . LYS A 1 2 ? -1.865 -4.021 -7.286 1.00 0.00 2 LYS A O 9
ATOM 4607 N N . LYS A 1 3 ? -3.282 -2.584 -8.349 1.00 0.00 3 LYS A N 9
ATOM 4608 C CA . LYS A 1 3 ? -3.183 -3.351 -9.673 1.00 0.00 3 LYS A CA 9
ATOM 4609 C C . LYS A 1 3 ? -2.082 -2.998 -10.717 1.00 0.00 3 LYS A C 9
ATOM 4610 O O . LYS A 1 3 ? -2.160 -2.150 -11.631 1.00 0.00 3 LYS A O 9
ATOM 4628 N N . CYS A 1 4 ? -0.954 -3.652 -10.541 1.00 0.00 4 CYS A N 9
ATOM 4629 C CA . CYS A 1 4 ? 0.250 -3.444 -11.355 1.00 0.00 4 CYS A CA 9
ATOM 4630 C C . CYS A 1 4 ? 0.218 -4.253 -12.661 1.00 0.00 4 CYS A C 9
ATOM 4631 O O . CYS A 1 4 ? -0.502 -5.275 -12.756 1.00 0.00 4 CYS A O 9
ATOM 4638 N N . PRO A 1 5 ? 0.902 -3.802 -13.767 1.00 0.00 5 PRO A N 9
ATOM 4639 C CA . PRO A 1 5 ? 2.224 -3.073 -13.693 1.00 0.00 5 PRO A CA 9
ATOM 4640 C C . PRO A 1 5 ? 2.307 -1.552 -13.450 1.00 0.00 5 PRO A C 9
ATOM 4641 O O . PRO A 1 5 ? 3.366 -0.966 -13.212 1.00 0.00 5 PRO A O 9
ATOM 4652 N N . GLY A 1 6 ? 1.255 -0.728 -13.665 1.00 0.00 6 GLY A N 9
ATOM 4653 C CA . GLY A 1 6 ? 1.302 0.729 -13.464 1.00 0.00 6 GLY A CA 9
ATOM 4654 C C . GLY A 1 6 ? 0.068 1.342 -12.751 1.00 0.00 6 GLY A C 9
ATOM 4655 O O . GLY A 1 6 ? -0.987 1.627 -13.347 1.00 0.00 6 GLY A O 9
ATOM 4659 N N . ARG A 1 7 ? 0.193 1.633 -11.453 1.00 0.00 7 ARG A N 9
ATOM 4660 C CA . ARG A 1 7 ? -0.967 2.017 -10.587 1.00 0.00 7 ARG A CA 9
ATOM 4661 C C . ARG A 1 7 ? -0.479 2.597 -9.192 1.00 0.00 7 ARG A C 9
ATOM 4662 O O . ARG A 1 7 ? 0.331 1.946 -8.525 1.00 0.00 7 ARG A O 9
ATOM 4682 N N . CYS A 1 8 ? -0.820 3.908 -9.008 1.00 0.00 8 CYS A N 9
ATOM 4683 C CA . CYS A 1 8 ? -0.980 4.402 -7.589 1.00 0.00 8 CYS A CA 9
ATOM 4684 C C . CYS A 1 8 ? -2.419 4.754 -7.209 1.00 0.00 8 CYS A C 9
ATOM 4685 O O . CYS A 1 8 ? -2.989 4.308 -6.230 1.00 0.00 8 CYS A O 9
ATOM 4692 N N . THR A 1 9 ? -3.060 5.480 -8.152 1.00 0.00 9 THR A N 9
ATOM 4693 C CA . THR A 1 9 ? -4.401 5.046 -8.628 1.00 0.00 9 THR A CA 9
ATOM 4694 C C . THR A 1 9 ? -4.373 4.897 -10.189 1.00 0.00 9 THR A C 9
ATOM 4695 O O . THR A 1 9 ? -3.835 3.875 -10.618 1.00 0.00 9 THR A O 9
ATOM 4706 N N . LEU A 1 10 ? -4.753 5.827 -11.059 1.00 0.00 10 LEU A N 9
ATOM 4707 C CA . LEU A 1 10 ? -4.676 5.727 -12.593 1.00 0.00 10 LEU A CA 9
ATOM 4708 C C . LEU A 1 10 ? -3.235 6.042 -13.157 1.00 0.00 10 LEU A C 9
ATOM 4709 O O . LEU A 1 10 ? -2.273 6.289 -12.408 1.00 0.00 10 LEU A O 9
ATOM 4725 N N . LYS A 1 11 ? -3.105 6.061 -14.478 1.00 0.00 11 LYS A N 9
ATOM 4726 C CA . LYS A 1 11 ? -1.871 6.491 -15.224 1.00 0.00 11 LYS A CA 9
ATOM 4727 C C . LYS A 1 11 ? -1.288 8.006 -14.858 1.00 0.00 11 LYS A C 9
ATOM 4728 O O . LYS A 1 11 ? -1.880 8.801 -14.153 1.00 0.00 11 LYS A O 9
ATOM 4746 N N . CYS A 1 12 ? -0.160 8.382 -15.442 1.00 0.00 12 CYS A N 9
ATOM 4747 C CA . CYS A 1 12 ? 0.715 9.456 -14.830 1.00 0.00 12 CYS A CA 9
ATOM 4748 C C . CYS A 1 12 ? 0.620 10.878 -15.474 1.00 0.00 12 CYS A C 9
ATOM 4749 O O . CYS A 1 12 ? -0.117 11.111 -16.486 1.00 0.00 12 CYS A O 9
ATOM 4756 N N . GLY A 1 13 ? 1.203 11.881 -14.889 1.00 0.00 13 GLY A N 9
ATOM 4757 C CA . GLY A 1 13 ? 0.766 13.284 -15.188 1.00 0.00 13 GLY A CA 9
ATOM 4758 C C . GLY A 1 13 ? 1.844 14.330 -14.822 1.00 0.00 13 GLY A C 9
ATOM 4759 O O . GLY A 1 13 ? 2.609 14.749 -15.693 1.00 0.00 13 GLY A O 9
ATOM 4763 N N . LYS A 1 14 ? 1.857 14.762 -13.555 1.00 0.00 14 LYS A N 9
ATOM 4764 C CA . LYS A 1 14 ? 2.806 15.814 -12.995 1.00 0.00 14 LYS A CA 9
ATOM 4765 C C . LYS A 1 14 ? 4.380 15.498 -13.050 1.00 0.00 14 LYS A C 9
ATOM 4766 O O . LYS A 1 14 ? 5.024 15.861 -14.003 1.00 0.00 14 LYS A O 9
ATOM 4784 N N . HIS A 1 15 ? 4.945 14.861 -11.983 1.00 0.00 15 HIS A N 9
ATOM 4785 C CA . HIS A 1 15 ? 6.381 14.438 -11.998 1.00 0.00 15 HIS A CA 9
ATOM 4786 C C . HIS A 1 15 ? 6.386 12.860 -11.966 1.00 0.00 15 HIS A C 9
ATOM 4787 O O . HIS A 1 15 ? 6.434 12.148 -10.933 1.00 0.00 15 HIS A O 9
ATOM 4801 N N . GLU A 1 16 ? 6.354 12.254 -13.146 1.00 0.00 16 GLU A N 9
ATOM 4802 C CA . GLU A 1 16 ? 5.963 10.808 -13.446 1.00 0.00 16 GLU A CA 9
ATOM 4803 C C . GLU A 1 16 ? 6.965 9.698 -12.993 1.00 0.00 16 GLU A C 9
ATOM 4804 O O . GLU A 1 16 ? 8.064 9.454 -13.529 1.00 0.00 16 GLU A O 9
ATOM 4817 N N . ARG A 1 17 ? 6.718 9.062 -11.849 1.00 0.00 17 ARG A N 9
ATOM 4818 C CA . ARG A 1 17 ? 7.749 8.386 -10.972 1.00 0.00 17 ARG A CA 9
ATOM 4819 C C . ARG A 1 17 ? 7.447 6.869 -10.616 1.00 0.00 17 ARG A C 9
ATOM 4820 O O . ARG A 1 17 ? 6.269 6.521 -10.440 1.00 0.00 17 ARG A O 9
ATOM 4840 N N . PRO A 1 18 ? 8.457 5.991 -10.379 1.00 0.00 18 PRO A N 9
ATOM 4841 C CA . PRO A 1 18 ? 8.221 4.641 -9.733 1.00 0.00 18 PRO A CA 9
ATOM 4842 C C . PRO A 1 18 ? 8.294 4.749 -8.156 1.00 0.00 18 PRO A C 9
ATOM 4843 O O . PRO A 1 18 ? 9.192 5.299 -7.568 1.00 0.00 18 PRO A O 9
ATOM 4854 N N . THR A 1 19 ? 7.252 4.260 -7.403 1.00 0.00 19 THR A N 9
ATOM 4855 C CA . THR A 1 19 ? 7.360 4.036 -5.933 1.00 0.00 19 THR A CA 9
ATOM 4856 C C . THR A 1 19 ? 7.247 5.262 -4.919 1.00 0.00 19 THR A C 9
ATOM 4857 O O . THR A 1 19 ? 6.801 5.010 -3.783 1.00 0.00 19 THR A O 9
ATOM 4868 N N . LEU A 1 20 ? 7.661 6.485 -5.133 1.00 0.00 20 LEU A N 9
ATOM 4869 C CA . LEU A 1 20 ? 7.674 7.625 -4.146 1.00 0.00 20 LEU A CA 9
ATOM 4870 C C . LEU A 1 20 ? 6.183 8.270 -3.953 1.00 0.00 20 LEU A C 9
ATOM 4871 O O . LEU A 1 20 ? 5.455 8.457 -4.972 1.00 0.00 20 LEU A O 9
ATOM 4887 N N . PRO A 1 21 ? 5.671 8.679 -2.682 1.00 0.00 21 PRO A N 9
ATOM 4888 C CA . PRO A 1 21 ? 4.412 9.476 -2.526 1.00 0.00 21 PRO A CA 9
ATOM 4889 C C . PRO A 1 21 ? 4.604 10.991 -2.812 1.00 0.00 21 PRO A C 9
ATOM 4890 O O . PRO A 1 21 ? 5.243 11.738 -2.011 1.00 0.00 21 PRO A O 9
ATOM 4901 N N . TYR A 1 22 ? 4.411 11.484 -4.046 1.00 0.00 22 TYR A N 9
ATOM 4902 C CA . TYR A 1 22 ? 5.335 12.498 -4.605 1.00 0.00 22 TYR A CA 9
ATOM 4903 C C . TYR A 1 22 ? 4.520 13.721 -5.228 1.00 0.00 22 TYR A C 9
ATOM 4904 O O . TYR A 1 22 ? 4.333 14.771 -4.569 1.00 0.00 22 TYR A O 9
ATOM 4922 N N . ASN A 1 23 ? 4.339 13.582 -6.587 1.00 0.00 23 ASN A N 9
ATOM 4923 C CA . ASN A 1 23 ? 3.925 14.674 -7.531 1.00 0.00 23 ASN A CA 9
ATOM 4924 C C . ASN A 1 23 ? 3.108 14.161 -8.689 1.00 0.00 23 ASN A C 9
ATOM 4925 O O . ASN A 1 23 ? 1.906 14.463 -8.780 1.00 0.00 23 ASN A O 9
ATOM 4936 N N . CYS A 1 24 ? 3.604 13.099 -9.377 1.00 0.00 24 CYS A N 9
ATOM 4937 C CA . CYS A 1 24 ? 2.674 12.002 -9.757 1.00 0.00 24 CYS A CA 9
ATOM 4938 C C . CYS A 1 24 ? 2.408 11.097 -8.449 1.00 0.00 24 CYS A C 9
ATOM 4939 O O . CYS A 1 24 ? 2.800 11.489 -7.379 1.00 0.00 24 CYS A O 9
ATOM 4946 N N . GLY A 1 25 ? 1.767 9.927 -8.579 1.00 0.00 25 GLY A N 9
ATOM 4947 C CA . GLY A 1 25 ? 0.905 9.410 -7.478 1.00 0.00 25 GLY A CA 9
ATOM 4948 C C . GLY A 1 25 ? 1.420 9.358 -5.987 1.00 0.00 25 GLY A C 9
ATOM 4949 O O . GLY A 1 25 ? 2.467 8.888 -5.640 1.00 0.00 25 GLY A O 9
ATOM 4953 N N . LYS A 1 26 ? 0.598 9.908 -5.098 1.00 0.00 26 LYS A N 9
ATOM 4954 C CA . LYS A 1 26 ? 0.758 9.731 -3.658 1.00 0.00 26 LYS A CA 9
ATOM 4955 C C . LYS A 1 26 ? -0.267 8.646 -3.046 1.00 0.00 26 LYS A C 9
ATOM 4956 O O . LYS A 1 26 ? -1.149 8.983 -2.288 1.00 0.00 26 LYS A O 9
ATOM 4974 N N . TYR A 1 27 ? -0.285 7.409 -3.511 1.00 0.00 27 TYR A N 9
ATOM 4975 C CA . TYR A 1 27 ? -1.322 6.415 -3.217 1.00 0.00 27 TYR A CA 9
ATOM 4976 C C . TYR A 1 27 ? -0.800 4.917 -2.887 1.00 0.00 27 TYR A C 9
ATOM 4977 O O . TYR A 1 27 ? -0.375 4.721 -1.752 1.00 0.00 27 TYR A O 9
ATOM 4995 N N . ILE A 1 28 ? -0.720 3.925 -3.854 1.00 0.00 28 ILE A N 9
ATOM 4996 C CA . ILE A 1 28 ? -0.031 2.632 -3.637 1.00 0.00 28 ILE A CA 9
ATOM 4997 C C . ILE A 1 28 ? 0.952 2.331 -4.803 1.00 0.00 28 ILE A C 9
ATOM 4998 O O . ILE A 1 28 ? 0.672 1.609 -5.805 1.00 0.00 28 ILE A O 9
ATOM 5014 N N . CYS A 1 29 ? 2.159 3.022 -4.857 1.00 0.00 29 CYS A N 9
ATOM 5015 C CA . CYS A 1 29 ? 2.822 3.322 -6.225 1.00 0.00 29 CYS A CA 9
ATOM 5016 C C . CYS A 1 29 ? 3.555 2.102 -6.915 1.00 0.00 29 CYS A C 9
ATOM 5017 O O . CYS A 1 29 ? 4.662 1.767 -6.496 1.00 0.00 29 CYS A O 9
ATOM 5024 N N . CYS A 1 30 ? 3.109 1.520 -7.927 1.00 0.00 30 CYS A N 9
ATOM 5025 C CA . CYS A 1 30 ? 3.866 0.891 -9.007 1.00 0.00 30 CYS A CA 9
ATOM 5026 C C . CYS A 1 30 ? 4.710 1.897 -9.870 1.00 0.00 30 CYS A C 9
ATOM 5027 O O . CYS A 1 30 ? 5.661 2.461 -9.385 1.00 0.00 30 CYS A O 9
ATOM 5034 N N . VAL A 1 31 ? 4.328 2.216 -11.174 1.00 0.00 31 VAL A N 9
ATOM 5035 C CA . VAL A 1 31 ? 5.068 3.174 -12.052 1.00 0.00 31 VAL A CA 9
ATOM 5036 C C . VAL A 1 31 ? 4.312 4.119 -13.072 1.00 0.00 31 VAL A C 9
ATOM 5037 O O . VAL A 1 31 ? 4.511 5.342 -13.061 1.00 0.00 31 VAL A O 9
ATOM 5050 N N . PRO A 1 32 ? 3.277 3.673 -13.856 1.00 0.00 32 PRO A N 9
ATOM 5051 C CA . PRO A 1 32 ? 2.153 4.674 -14.195 1.00 0.00 32 PRO A CA 9
ATOM 5052 C C . PRO A 1 32 ? 1.238 5.018 -12.940 1.00 0.00 32 PRO A C 9
ATOM 5053 O O . PRO A 1 32 ? 0.047 4.767 -12.916 1.00 0.00 32 PRO A O 9
ATOM 5064 N N . VAL A 1 33 ? 1.896 5.660 -11.989 1.00 0.00 33 VAL A N 9
ATOM 5065 C CA . VAL A 1 33 ? 1.322 6.303 -10.809 1.00 0.00 33 VAL A CA 9
ATOM 5066 C C . VAL A 1 33 ? 0.331 7.578 -10.932 1.00 0.00 33 VAL A C 9
ATOM 5067 O O . VAL A 1 33 ? 0.604 8.424 -11.762 1.00 0.00 33 VAL A O 9
ATOM 5080 N N . LYS A 1 34 ? -0.820 7.780 -10.201 1.00 0.00 34 LYS A N 9
ATOM 5081 C CA . LYS A 1 34 ? -1.732 8.979 -10.363 1.00 0.00 34 LYS A CA 9
ATOM 5082 C C . LYS A 1 34 ? -1.158 10.450 -10.173 1.00 0.00 34 LYS A C 9
ATOM 5083 O O . LYS A 1 34 ? -0.551 11.044 -11.071 1.00 0.00 34 LYS A O 9
ATOM 5101 N N . VAL A 1 35 ? -1.473 11.152 -9.060 1.00 0.00 35 VAL A N 9
ATOM 5102 C CA . VAL A 1 35 ? -1.041 12.550 -8.798 1.00 0.00 35 VAL A CA 9
ATOM 5103 C C . VAL A 1 35 ? -0.717 12.693 -7.299 1.00 0.00 35 VAL A C 9
ATOM 5104 O O . VAL A 1 35 ? -0.994 11.788 -6.466 1.00 0.00 35 VAL A O 9
ATOM 5117 N N . LYS A 1 36 ? 0.020 13.787 -6.930 1.00 0.00 36 LYS A N 9
ATOM 5118 C CA . LYS A 1 36 ? -0.126 14.437 -5.577 1.00 0.00 36 LYS A CA 9
ATOM 5119 C C . LYS A 1 36 ? -1.569 14.921 -5.202 1.00 0.00 36 LYS A C 9
ATOM 5120 O O . LYS A 1 36 ? -1.973 16.027 -5.596 1.00 0.00 36 LYS A O 9
ATOM 5140 N N . GLU A 1 1 ? -4.367 -1.601 -2.445 1.00 0.00 1 GLU A N 10
ATOM 5141 C CA . GLU A 1 1 ? -5.068 -2.488 -3.403 1.00 0.00 1 GLU A CA 10
ATOM 5142 C C . GLU A 1 1 ? -4.296 -2.355 -4.762 1.00 0.00 1 GLU A C 10
ATOM 5143 O O . GLU A 1 1 ? -4.710 -1.707 -5.695 1.00 0.00 1 GLU A O 10
ATOM 5157 N N . LYS A 1 2 ? -3.170 -3.050 -4.868 1.00 0.00 2 LYS A N 10
ATOM 5158 C CA . LYS A 1 2 ? -2.207 -2.775 -5.954 1.00 0.00 2 LYS A CA 10
ATOM 5159 C C . LYS A 1 2 ? -2.434 -3.647 -7.303 1.00 0.00 2 LYS A C 10
ATOM 5160 O O . LYS A 1 2 ? -1.714 -4.610 -7.540 1.00 0.00 2 LYS A O 10
ATOM 5178 N N . LYS A 1 3 ? -3.391 -3.287 -8.129 1.00 0.00 3 LYS A N 10
ATOM 5179 C CA . LYS A 1 3 ? -3.703 -3.980 -9.390 1.00 0.00 3 LYS A CA 10
ATOM 5180 C C . LYS A 1 3 ? -2.675 -3.526 -10.561 1.00 0.00 3 LYS A C 10
ATOM 5181 O O . LYS A 1 3 ? -3.046 -2.825 -11.518 1.00 0.00 3 LYS A O 10
ATOM 5199 N N . CYS A 1 4 ? -1.422 -3.942 -10.416 1.00 0.00 4 CYS A N 10
ATOM 5200 C CA . CYS A 1 4 ? -0.215 -3.474 -11.226 1.00 0.00 4 CYS A CA 10
ATOM 5201 C C . CYS A 1 4 ? 0.156 -4.331 -12.472 1.00 0.00 4 CYS A C 10
ATOM 5202 O O . CYS A 1 4 ? -0.503 -5.373 -12.589 1.00 0.00 4 CYS A O 10
ATOM 5209 N N . PRO A 1 5 ? 1.107 -4.043 -13.428 1.00 0.00 5 PRO A N 10
ATOM 5210 C CA . PRO A 1 5 ? 2.357 -3.140 -13.258 1.00 0.00 5 PRO A CA 10
ATOM 5211 C C . PRO A 1 5 ? 2.267 -1.554 -13.182 1.00 0.00 5 PRO A C 10
ATOM 5212 O O . PRO A 1 5 ? 3.196 -0.959 -12.718 1.00 0.00 5 PRO A O 10
ATOM 5223 N N . GLY A 1 6 ? 1.179 -0.915 -13.737 1.00 0.00 6 GLY A N 10
ATOM 5224 C CA . GLY A 1 6 ? 1.199 0.580 -13.700 1.00 0.00 6 GLY A CA 10
ATOM 5225 C C . GLY A 1 6 ? 0.024 1.184 -13.015 1.00 0.00 6 GLY A C 10
ATOM 5226 O O . GLY A 1 6 ? -0.990 1.276 -13.669 1.00 0.00 6 GLY A O 10
ATOM 5230 N N . ARG A 1 7 ? 0.155 1.629 -11.776 1.00 0.00 7 ARG A N 10
ATOM 5231 C CA . ARG A 1 7 ? -1.004 1.846 -10.851 1.00 0.00 7 ARG A CA 10
ATOM 5232 C C . ARG A 1 7 ? -0.704 2.618 -9.559 1.00 0.00 7 ARG A C 10
ATOM 5233 O O . ARG A 1 7 ? 0.133 2.202 -8.783 1.00 0.00 7 ARG A O 10
ATOM 5253 N N . CYS A 1 8 ? -1.399 3.744 -9.271 1.00 0.00 8 CYS A N 10
ATOM 5254 C CA . CYS A 1 8 ? -1.468 4.350 -7.866 1.00 0.00 8 CYS A CA 10
ATOM 5255 C C . CYS A 1 8 ? -2.950 4.737 -7.411 1.00 0.00 8 CYS A C 10
ATOM 5256 O O . CYS A 1 8 ? -3.488 4.360 -6.351 1.00 0.00 8 CYS A O 10
ATOM 5263 N N . THR A 1 9 ? -3.687 5.338 -8.357 1.00 0.00 9 THR A N 10
ATOM 5264 C CA . THR A 1 9 ? -4.980 4.714 -8.811 1.00 0.00 9 THR A CA 10
ATOM 5265 C C . THR A 1 9 ? -4.995 4.643 -10.375 1.00 0.00 9 THR A C 10
ATOM 5266 O O . THR A 1 9 ? -4.580 3.649 -10.979 1.00 0.00 9 THR A O 10
ATOM 5277 N N . LEU A 1 10 ? -4.987 5.842 -11.043 1.00 0.00 10 LEU A N 10
ATOM 5278 C CA . LEU A 1 10 ? -4.720 6.042 -12.460 1.00 0.00 10 LEU A CA 10
ATOM 5279 C C . LEU A 1 10 ? -3.233 6.295 -12.874 1.00 0.00 10 LEU A C 10
ATOM 5280 O O . LEU A 1 10 ? -2.295 5.773 -12.365 1.00 0.00 10 LEU A O 10
ATOM 5296 N N . LYS A 1 11 ? -3.061 6.949 -14.032 1.00 0.00 11 LYS A N 10
ATOM 5297 C CA . LYS A 1 11 ? -1.783 7.150 -14.826 1.00 0.00 11 LYS A CA 10
ATOM 5298 C C . LYS A 1 11 ? -1.130 8.562 -14.619 1.00 0.00 11 LYS A C 10
ATOM 5299 O O . LYS A 1 11 ? -1.764 9.455 -14.060 1.00 0.00 11 LYS A O 10
ATOM 5317 N N . CYS A 1 12 ? 0.100 8.650 -15.106 1.00 0.00 12 CYS A N 10
ATOM 5318 C CA . CYS A 1 12 ? 1.020 9.786 -14.731 1.00 0.00 12 CYS A CA 10
ATOM 5319 C C . CYS A 1 12 ? 0.780 11.325 -15.003 1.00 0.00 12 CYS A C 10
ATOM 5320 O O . CYS A 1 12 ? 0.011 11.686 -15.950 1.00 0.00 12 CYS A O 10
ATOM 5327 N N . GLY A 1 13 ? 1.476 12.125 -14.197 1.00 0.00 13 GLY A N 10
ATOM 5328 C CA . GLY A 1 13 ? 1.316 13.595 -14.277 1.00 0.00 13 GLY A CA 10
ATOM 5329 C C . GLY A 1 13 ? 2.608 14.356 -13.958 1.00 0.00 13 GLY A C 10
ATOM 5330 O O . GLY A 1 13 ? 3.458 14.472 -14.819 1.00 0.00 13 GLY A O 10
ATOM 5334 N N . LYS A 1 14 ? 2.630 14.990 -12.730 1.00 0.00 14 LYS A N 10
ATOM 5335 C CA . LYS A 1 14 ? 3.550 16.147 -12.499 1.00 0.00 14 LYS A CA 10
ATOM 5336 C C . LYS A 1 14 ? 5.013 15.881 -12.380 1.00 0.00 14 LYS A C 10
ATOM 5337 O O . LYS A 1 14 ? 5.747 16.422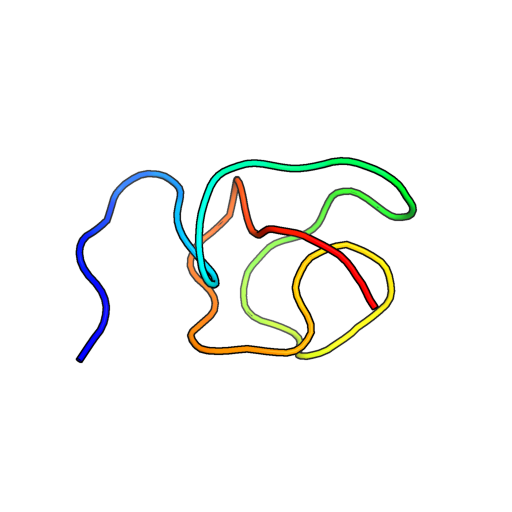 -13.211 1.00 0.00 14 LYS A O 10
ATOM 5355 N N . HIS A 1 15 ? 5.549 14.895 -11.637 1.00 0.00 15 HIS A N 10
ATOM 5356 C CA . HIS A 1 15 ? 6.946 14.390 -11.819 1.00 0.00 15 HIS A CA 10
ATOM 5357 C C . HIS A 1 15 ? 6.848 12.817 -11.803 1.00 0.00 15 HIS A C 10
ATOM 5358 O O . HIS A 1 15 ? 6.674 12.180 -10.767 1.00 0.00 15 HIS A O 10
ATOM 5372 N N . GLU A 1 16 ? 6.859 12.213 -12.985 1.00 0.00 16 GLU A N 10
ATOM 5373 C CA . GLU A 1 16 ? 6.415 10.795 -13.260 1.00 0.00 16 GLU A CA 10
ATOM 5374 C C . GLU A 1 16 ? 7.360 9.726 -12.732 1.00 0.00 16 GLU A C 10
ATOM 5375 O O . GLU A 1 16 ? 8.422 9.437 -13.320 1.00 0.00 16 GLU A O 10
ATOM 5388 N N . ARG A 1 17 ? 7.007 9.108 -11.572 1.00 0.00 17 ARG A N 10
ATOM 5389 C CA . ARG A 1 17 ? 8.014 8.388 -10.740 1.00 0.00 17 ARG A CA 10
ATOM 5390 C C . ARG A 1 17 ? 7.545 6.895 -10.309 1.00 0.00 17 ARG A C 10
ATOM 5391 O O . ARG A 1 17 ? 6.395 6.779 -9.907 1.00 0.00 17 ARG A O 10
ATOM 5411 N N . PRO A 1 18 ? 8.353 5.800 -10.251 1.00 0.00 18 PRO A N 10
ATOM 5412 C CA . PRO A 1 18 ? 7.897 4.593 -9.480 1.00 0.00 18 PRO A CA 10
ATOM 5413 C C . PRO A 1 18 ? 7.806 4.968 -7.956 1.00 0.00 18 PRO A C 10
ATOM 5414 O O . PRO A 1 18 ? 8.700 5.516 -7.399 1.00 0.00 18 PRO A O 10
ATOM 5425 N N . THR A 1 19 ? 6.709 4.575 -7.280 1.00 0.00 19 THR A N 10
ATOM 5426 C CA . THR A 1 19 ? 6.723 4.294 -5.820 1.00 0.00 19 THR A CA 10
ATOM 5427 C C . THR A 1 19 ? 6.841 5.436 -4.780 1.00 0.00 19 THR A C 10
ATOM 5428 O O . THR A 1 19 ? 6.313 5.247 -3.691 1.00 0.00 19 THR A O 10
ATOM 5439 N N . LEU A 1 20 ? 7.502 6.545 -5.062 1.00 0.00 20 LEU A N 10
ATOM 5440 C CA . LEU A 1 20 ? 7.605 7.702 -4.083 1.00 0.00 20 LEU A CA 10
ATOM 5441 C C . LEU A 1 20 ? 6.260 8.367 -3.852 1.00 0.00 20 LEU A C 10
ATOM 5442 O O . LEU A 1 20 ? 5.593 8.639 -4.881 1.00 0.00 20 LEU A O 10
ATOM 5458 N N . PRO A 1 21 ? 5.851 8.834 -2.619 1.00 0.00 21 PRO A N 10
ATOM 5459 C CA . PRO A 1 21 ? 4.621 9.675 -2.449 1.00 0.00 21 PRO A CA 10
ATOM 5460 C C . PRO A 1 21 ? 4.891 11.198 -2.667 1.00 0.00 21 PRO A C 10
ATOM 5461 O O . PRO A 1 21 ? 5.333 11.944 -1.785 1.00 0.00 21 PRO A O 10
ATOM 5472 N N . TYR A 1 22 ? 4.652 11.750 -3.883 1.00 0.00 22 TYR A N 10
ATOM 5473 C CA . TYR A 1 22 ? 5.594 12.792 -4.447 1.00 0.00 22 TYR A CA 10
ATOM 5474 C C . TYR A 1 22 ? 4.914 13.972 -5.238 1.00 0.00 22 TYR A C 10
ATOM 5475 O O . TYR A 1 22 ? 4.552 14.987 -4.649 1.00 0.00 22 TYR A O 10
ATOM 5493 N N . ASN A 1 23 ? 4.776 13.823 -6.555 1.00 0.00 23 ASN A N 10
ATOM 5494 C CA . ASN A 1 23 ? 4.415 14.879 -7.516 1.00 0.00 23 ASN A CA 10
ATOM 5495 C C . ASN A 1 23 ? 3.481 14.259 -8.623 1.00 0.00 23 ASN A C 10
ATOM 5496 O O . ASN A 1 23 ? 2.365 14.706 -8.780 1.00 0.00 23 ASN A O 10
ATOM 5507 N N . CYS A 1 24 ? 3.954 13.165 -9.281 1.00 0.00 24 CYS A N 10
ATOM 5508 C CA . CYS A 1 24 ? 3.048 12.071 -9.787 1.00 0.00 24 CYS A CA 10
ATOM 5509 C C . CYS A 1 24 ? 2.607 11.178 -8.505 1.00 0.00 24 CYS A C 10
ATOM 5510 O O . CYS A 1 24 ? 2.668 11.659 -7.383 1.00 0.00 24 CYS A O 10
ATOM 5517 N N . GLY A 1 25 ? 2.208 9.858 -8.616 1.00 0.00 25 GLY A N 10
ATOM 5518 C CA . GLY A 1 25 ? 1.363 9.200 -7.598 1.00 0.00 25 GLY A CA 10
ATOM 5519 C C . GLY A 1 25 ? 1.728 9.315 -6.076 1.00 0.00 25 GLY A C 10
ATOM 5520 O O . GLY A 1 25 ? 2.890 9.081 -5.735 1.00 0.00 25 GLY A O 10
ATOM 5524 N N . LYS A 1 26 ? 0.741 9.525 -5.267 1.00 0.00 26 LYS A N 10
ATOM 5525 C CA . LYS A 1 26 ? 0.892 9.606 -3.794 1.00 0.00 26 LYS A CA 10
ATOM 5526 C C . LYS A 1 26 ? 0.389 8.337 -3.103 1.00 0.00 26 LYS A C 10
ATOM 5527 O O . LYS A 1 26 ? 0.564 8.282 -1.897 1.00 0.00 26 LYS A O 10
ATOM 5545 N N . TYR A 1 27 ? -0.238 7.344 -3.725 1.00 0.00 27 TYR A N 10
ATOM 5546 C CA . TYR A 1 27 ? -1.391 6.599 -3.153 1.00 0.00 27 TYR A CA 10
ATOM 5547 C C . TYR A 1 27 ? -0.871 5.068 -3.001 1.00 0.00 27 TYR A C 10
ATOM 5548 O O . TYR A 1 27 ? 0.028 4.780 -2.214 1.00 0.00 27 TYR A O 10
ATOM 5566 N N . ILE A 1 28 ? -1.222 4.090 -3.945 1.00 0.00 28 ILE A N 10
ATOM 5567 C CA . ILE A 1 28 ? -0.655 2.666 -3.863 1.00 0.00 28 ILE A CA 10
ATOM 5568 C C . ILE A 1 28 ? 0.395 2.356 -4.931 1.00 0.00 28 ILE A C 10
ATOM 5569 O O . ILE A 1 28 ? 0.153 1.687 -5.951 1.00 0.00 28 ILE A O 10
ATOM 5585 N N . CYS A 1 29 ? 1.588 2.958 -4.826 1.00 0.00 29 CYS A N 10
ATOM 5586 C CA . CYS A 1 29 ? 2.293 3.387 -6.103 1.00 0.00 29 CYS A CA 10
ATOM 5587 C C . CYS A 1 29 ? 3.174 2.325 -6.791 1.00 0.00 29 CYS A C 10
ATOM 5588 O O . CYS A 1 29 ? 4.294 2.057 -6.316 1.00 0.00 29 CYS A O 10
ATOM 5595 N N . CYS A 1 30 ? 2.792 1.839 -8.010 1.00 0.00 30 CYS A N 10
ATOM 5596 C CA . CYS A 1 30 ? 3.647 0.967 -8.847 1.00 0.00 30 CYS A CA 10
ATOM 5597 C C . CYS A 1 30 ? 4.645 1.684 -9.835 1.00 0.00 30 CYS A C 10
ATOM 5598 O O . CYS A 1 30 ? 5.677 2.107 -9.316 1.00 0.00 30 CYS A O 10
ATOM 5605 N N . VAL A 1 31 ? 4.413 1.842 -11.151 1.00 0.00 31 VAL A 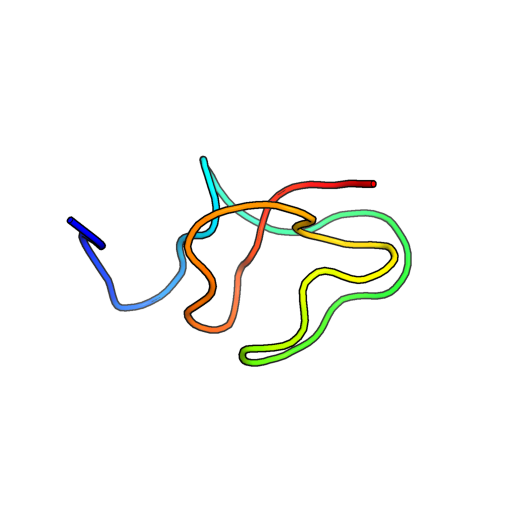N 10
ATOM 5606 C CA . VAL A 1 31 ? 5.302 2.586 -12.116 1.00 0.00 31 VAL A CA 10
ATOM 5607 C C . VAL A 1 31 ? 4.565 3.593 -13.018 1.00 0.00 31 VAL A C 10
ATOM 5608 O O . VAL A 1 31 ? 4.880 4.792 -13.052 1.00 0.00 31 VAL A O 10
ATOM 5621 N N . PRO A 1 32 ? 3.523 3.227 -13.923 1.00 0.00 32 PRO A N 10
ATOM 5622 C CA . PRO A 1 32 ? 2.444 4.231 -14.282 1.00 0.00 32 PRO A CA 10
ATOM 5623 C C . PRO A 1 32 ? 1.447 4.691 -13.163 1.00 0.00 32 PRO A C 10
ATOM 5624 O O . PRO A 1 32 ? 0.210 4.535 -13.254 1.00 0.00 32 PRO A O 10
ATOM 5635 N N . VAL A 1 33 ? 2.018 5.311 -12.115 1.00 0.00 33 VAL A N 10
ATOM 5636 C CA . VAL A 1 33 ? 1.322 5.984 -10.972 1.00 0.00 33 VAL A CA 10
ATOM 5637 C C . VAL A 1 33 ? 0.389 7.274 -11.162 1.00 0.00 33 VAL A C 10
ATOM 5638 O O . VAL A 1 33 ? 0.797 8.137 -11.949 1.00 0.00 33 VAL A O 10
ATOM 5651 N N . LYS A 1 34 ? -0.799 7.392 -10.607 1.00 0.00 34 LYS A N 10
ATOM 5652 C CA . LYS A 1 34 ? -1.606 8.725 -10.504 1.00 0.00 34 LYS A CA 10
ATOM 5653 C C . LYS A 1 34 ? -0.852 10.117 -10.176 1.00 0.00 34 LYS A C 10
ATOM 5654 O O . LYS A 1 34 ? -0.046 10.525 -10.950 1.00 0.00 34 LYS A O 10
ATOM 5672 N N . VAL A 1 35 ? -1.063 10.891 -9.062 1.00 0.00 35 VAL A N 10
ATOM 5673 C CA . VAL A 1 35 ? -0.654 12.369 -8.967 1.00 0.00 35 VAL A CA 10
ATOM 5674 C C . VAL A 1 35 ? -0.312 12.813 -7.498 1.00 0.00 35 VAL A C 10
ATOM 5675 O O . VAL A 1 35 ? -0.847 12.168 -6.605 1.00 0.00 35 VAL A O 10
ATOM 5688 N N . LYS A 1 36 ? 0.179 14.042 -7.241 1.00 0.00 36 LYS A N 10
ATOM 5689 C CA . LYS A 1 36 ? 0.046 14.555 -5.829 1.00 0.00 36 LYS A CA 10
ATOM 5690 C C . LYS A 1 36 ? -1.433 15.008 -5.564 1.00 0.00 36 LYS A C 10
ATOM 5691 O O . LYS A 1 36 ? -2.054 15.862 -6.154 1.00 0.00 36 LYS A O 10
#

Solvent-accessible surface area: 2695 Å² total; per-residue (Å²): 203,111,155,50,127,13,78,1,72,110,128,41,35,132,106,113,95,65,88,89,100,62,47,0,0,111,99,64,8,26,74,44,0,70,50,128

Radius of gyra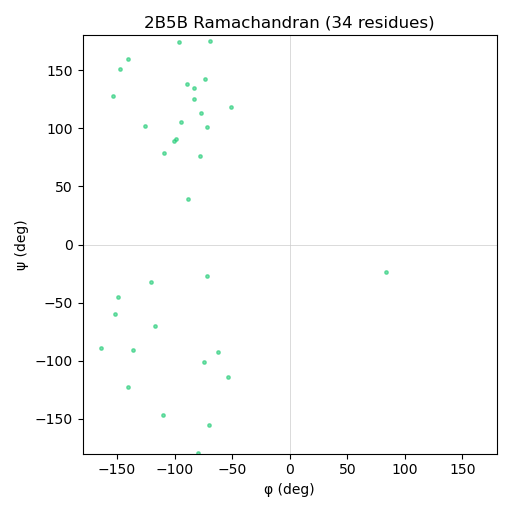tion: 7.56 Å; Cα contacts (8 Å, |Δi|>4): 108; chains: 1; bounding box: 13×20×12 Å